Protein AF-A0A3C1ZUR8-F1 (afdb_monomer_lite)

pLDDT: mean 80.72, std 15.45, range [34.72, 97.38]

Radius of gyration: 24.04 Å; chains: 1; bounding box: 76×66×60 Å

Sequence (270 aa):
MLLIPSLAPGLSCFPFLAEFLGEDALALGALADVGNKFFVLIFCYLLALHWYQKSQANAVKESGKVKSLLLSMLREPINGVMIVALVLVFSGLNLASLPGFLQQSATRASAMMTPLVLLFIGLSVRLKWQELKQVFTFLVWRSGVAFLLSGILLLALPGMSTTLQLLIIVFPQSAVSFWPFAHMTALDKDEKVFNTQLALSVLACSLPYSTLTILGVFSAKSVVLAYPWIPLVLGFGLIATVVLPRLLKQWARKPAEKVALPTEVVQYAE

Structure (mmCIF, N/CA/C/O backbone):
data_AF-A0A3C1ZUR8-F1
#
_entry.id   AF-A0A3C1ZUR8-F1
#
loop_
_atom_site.group_PDB
_atom_site.id
_atom_site.type_symbol
_atom_site.label_atom_id
_atom_site.label_alt_id
_atom_site.label_comp_id
_atom_site.label_asym_id
_atom_site.label_entity_id
_atom_site.label_seq_id
_atom_site.pdbx_PDB_ins_code
_atom_site.Cartn_x
_atom_site.Cartn_y
_atom_site.Cartn_z
_atom_site.occupancy
_atom_site.B_iso_or_equiv
_atom_site.auth_seq_id
_atom_site.auth_comp_id
_atom_site.auth_asym_id
_atom_site.auth_atom_id
_atom_site.pdbx_PDB_model_num
ATOM 1 N N . MET A 1 1 ? -14.450 -4.582 5.301 1.00 52.66 1 MET A N 1
ATOM 2 C CA . MET A 1 1 ? -14.643 -4.421 3.840 1.00 52.66 1 MET A CA 1
ATOM 3 C C . MET A 1 1 ? -13.922 -3.195 3.286 1.00 52.66 1 MET A C 1
ATOM 5 O O . MET A 1 1 ? -13.179 -3.362 2.333 1.00 52.66 1 MET A O 1
ATOM 9 N N . LEU A 1 2 ? -14.017 -2.020 3.925 1.00 61.62 2 LEU A N 1
ATOM 10 C CA . LEU A 1 2 ? -13.285 -0.798 3.526 1.00 61.62 2 LEU A CA 1
ATOM 11 C C . LEU A 1 2 ? -11.749 -0.931 3.456 1.00 61.62 2 LEU A C 1
ATOM 13 O O . LEU A 1 2 ? -11.100 -0.192 2.730 1.00 61.62 2 LEU A O 1
ATOM 17 N N . LEU A 1 3 ? -11.164 -1.878 4.192 1.00 65.44 3 LEU A N 1
ATOM 18 C CA . LEU A 1 3 ? -9.711 -2.070 4.292 1.00 65.44 3 LEU A CA 1
ATOM 19 C C . LEU A 1 3 ? -9.088 -2.859 3.142 1.00 65.44 3 LEU A C 1
ATOM 21 O O . LEU A 1 3 ? -7.871 -2.909 3.030 1.00 65.44 3 LEU A O 1
ATOM 25 N N . ILE A 1 4 ? -9.909 -3.506 2.315 1.00 68.19 4 ILE A N 1
ATOM 26 C CA . ILE A 1 4 ? -9.422 -4.319 1.197 1.00 68.19 4 ILE A CA 1
ATOM 27 C C . ILE A 1 4 ? -8.869 -3.420 0.083 1.00 68.19 4 ILE A C 1
ATOM 29 O O . ILE A 1 4 ? -7.717 -3.624 -0.295 1.00 68.19 4 ILE A O 1
ATOM 33 N N . PRO A 1 5 ? -9.620 -2.410 -0.404 1.00 74.75 5 PRO A N 1
ATOM 34 C CA . PRO A 1 5 ? -9.113 -1.497 -1.420 1.00 74.75 5 PRO A CA 1
ATOM 35 C C . PRO A 1 5 ? -8.323 -0.326 -0.833 1.00 74.75 5 PRO A C 1
ATOM 37 O O . PRO A 1 5 ? -7.827 0.484 -1.593 1.00 74.75 5 PRO A O 1
ATOM 40 N N . SER A 1 6 ? -8.223 -0.173 0.492 1.00 83.81 6 SER A N 1
ATOM 41 C CA . SER A 1 6 ? -7.594 1.012 1.074 1.00 83.81 6 SER A CA 1
ATOM 42 C C . SER A 1 6 ? -6.077 0.898 1.144 1.00 83.81 6 SER A C 1
ATOM 44 O O . SER A 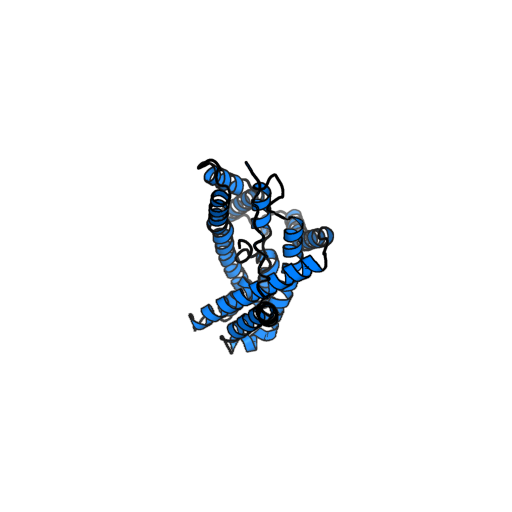1 6 ? -5.523 0.390 2.120 1.00 83.81 6 SER A O 1
ATOM 46 N N . LEU A 1 7 ? -5.410 1.412 0.115 1.00 89.19 7 LEU A N 1
ATOM 47 C CA . LEU A 1 7 ? -3.955 1.371 -0.006 1.00 89.19 7 LEU A CA 1
ATOM 48 C C . LEU A 1 7 ? -3.303 2.688 0.447 1.00 89.19 7 LEU A C 1
ATOM 50 O O . LEU A 1 7 ? -3.848 3.778 0.237 1.00 89.19 7 LEU A O 1
ATOM 54 N N . ALA A 1 8 ? -2.118 2.590 1.048 1.00 88.44 8 ALA A N 1
ATOM 55 C CA . ALA A 1 8 ? -1.215 3.693 1.386 1.00 88.44 8 ALA A CA 1
ATOM 56 C C . ALA A 1 8 ? 0.128 3.553 0.643 1.00 88.44 8 ALA A C 1
ATOM 58 O O . ALA A 1 8 ? 1.167 3.319 1.272 1.00 88.44 8 ALA A O 1
ATOM 59 N N . PRO A 1 9 ? 0.129 3.677 -0.696 1.00 89.12 9 PRO A N 1
ATOM 60 C CA . PRO A 1 9 ? 1.324 3.461 -1.506 1.00 89.12 9 PRO A CA 1
ATOM 61 C C . PRO A 1 9 ? 2.410 4.510 -1.236 1.00 89.12 9 PRO A C 1
ATOM 63 O O . PRO A 1 9 ? 3.581 4.150 -1.229 1.00 89.12 9 PRO A O 1
ATOM 66 N N . GLY A 1 10 ? 2.048 5.752 -0.890 1.00 85.25 10 GLY A N 1
ATOM 67 C CA . GLY A 1 10 ? 3.013 6.812 -0.563 1.00 85.25 10 GLY A CA 1
ATOM 68 C C . GLY A 1 10 ? 3.983 6.481 0.576 1.00 85.25 10 GLY A C 1
ATOM 69 O O . GLY A 1 10 ? 5.140 6.876 0.528 1.00 85.25 10 GLY A O 1
ATOM 70 N N . LEU A 1 11 ? 3.537 5.712 1.575 1.00 81.81 11 LEU A N 1
ATOM 71 C CA . LEU A 1 11 ? 4.379 5.281 2.700 1.00 81.81 11 LEU A CA 1
ATOM 72 C C . LEU A 1 11 ? 5.060 3.927 2.463 1.00 81.81 11 LEU A C 1
ATOM 74 O O . LEU A 1 11 ? 5.937 3.556 3.235 1.00 81.81 11 LEU A O 1
ATOM 78 N N . SER A 1 12 ? 4.621 3.164 1.459 1.00 88.94 12 SER A N 1
ATOM 79 C CA . SER A 1 12 ? 5.021 1.766 1.272 1.00 88.94 12 SER A CA 1
ATOM 80 C C . SER A 1 12 ? 5.604 1.518 -0.110 1.00 88.94 12 SER A C 1
ATOM 82 O O . SER A 1 12 ? 6.806 1.359 -0.231 1.00 88.94 12 SER A O 1
ATOM 84 N N . CYS A 1 13 ? 4.780 1.510 -1.153 1.00 92.12 13 CYS A N 1
ATOM 85 C CA . CYS A 1 13 ? 5.185 1.188 -2.517 1.00 92.12 13 CYS A CA 1
ATOM 86 C C . CYS A 1 13 ? 6.081 2.255 -3.174 1.00 92.12 13 CYS A C 1
ATOM 88 O O . CYS A 1 13 ? 7.045 1.901 -3.845 1.00 92.12 13 CYS A O 1
ATOM 90 N N . PHE A 1 14 ? 5.810 3.549 -2.969 1.00 92.38 14 PHE A N 1
ATOM 91 C CA . PHE A 1 14 ? 6.489 4.642 -3.684 1.00 92.38 14 PHE A CA 1
ATOM 92 C C . PHE A 1 14 ? 8.012 4.671 -3.509 1.00 92.38 14 PHE A C 1
ATOM 94 O O . PHE A 1 14 ? 8.690 4.789 -4.528 1.00 92.38 14 PHE A O 1
ATOM 101 N N . PRO A 1 15 ? 8.571 4.494 -2.293 1.00 89.44 15 PRO A N 1
ATOM 102 C CA . PRO A 1 15 ? 10.017 4.366 -2.124 1.00 89.44 15 PRO A CA 1
ATOM 103 C C . PRO A 1 15 ? 10.634 3.276 -3.010 1.00 89.44 15 PRO A C 1
ATOM 105 O O . PRO A 1 15 ? 11.688 3.484 -3.597 1.00 89.44 15 PRO A O 1
ATOM 108 N N . PHE A 1 16 ? 9.955 2.135 -3.167 1.00 91.69 16 PHE A N 1
ATOM 109 C CA . PHE A 1 16 ? 10.442 1.045 -4.014 1.00 91.69 16 PHE A CA 1
ATOM 110 C C . PHE A 1 16 ? 10.241 1.325 -5.505 1.00 91.69 16 PHE A C 1
ATOM 112 O O . PHE A 1 16 ? 11.065 0.905 -6.307 1.00 91.69 16 PHE A O 1
ATOM 119 N N . LEU A 1 17 ? 9.179 2.035 -5.897 1.00 93.31 17 LEU A N 1
ATOM 120 C CA . LEU A 1 17 ? 9.011 2.459 -7.291 1.00 93.31 17 LEU A CA 1
ATOM 121 C C . LEU A 1 17 ? 10.131 3.412 -7.707 1.00 93.31 17 LEU A C 1
ATOM 123 O O . LEU A 1 17 ? 10.762 3.171 -8.730 1.00 93.31 17 LEU A O 1
ATOM 127 N N . ALA A 1 18 ? 10.407 4.430 -6.891 1.00 89.44 18 ALA A N 1
ATOM 128 C CA . ALA A 1 18 ? 11.475 5.389 -7.151 1.00 89.44 18 ALA A CA 1
ATOM 129 C C . ALA A 1 18 ? 12.841 4.690 -7.248 1.00 89.44 18 ALA A C 1
ATOM 131 O O . ALA A 1 18 ? 13.564 4.888 -8.219 1.00 89.44 18 ALA A O 1
ATOM 132 N N . GLU A 1 19 ? 13.147 3.805 -6.294 1.00 89.69 19 GLU A N 1
ATOM 133 C CA . GLU A 1 19 ? 14.434 3.106 -6.233 1.00 89.69 19 GLU A CA 1
ATOM 134 C C . GLU A 1 19 ? 14.616 2.064 -7.351 1.00 89.69 19 GLU A C 1
ATOM 136 O O . GLU A 1 19 ? 15.659 2.011 -7.997 1.00 89.69 19 GLU A O 1
ATOM 141 N N . PHE A 1 20 ? 13.617 1.208 -7.595 1.00 90.62 20 PHE A N 1
ATOM 142 C CA . PHE A 1 20 ? 13.773 0.053 -8.490 1.00 90.62 20 PHE A CA 1
ATOM 143 C C . PHE A 1 20 ? 13.301 0.295 -9.926 1.00 90.62 20 PHE A C 1
ATOM 145 O O . PHE A 1 20 ? 13.699 -0.462 -10.816 1.00 90.62 20 PHE A O 1
ATOM 152 N N . LEU A 1 21 ? 12.431 1.284 -10.155 1.00 93.00 21 LEU A N 1
ATOM 153 C CA . LEU A 1 21 ? 11.802 1.553 -11.455 1.00 93.00 21 LEU A CA 1
ATOM 154 C C . LEU A 1 21 ? 11.949 3.009 -11.930 1.00 93.00 21 LEU A C 1
ATOM 156 O O . LEU A 1 21 ? 11.653 3.280 -13.094 1.00 93.00 21 LEU A O 1
ATOM 160 N N . GLY A 1 22 ? 12.423 3.917 -11.074 1.00 92.12 22 GLY A N 1
ATOM 161 C CA . GLY A 1 22 ? 12.653 5.323 -11.395 1.00 92.12 22 GLY A CA 1
ATOM 162 C C . GLY A 1 22 ? 11.415 6.221 -11.280 1.00 92.12 22 GLY A C 1
ATOM 163 O O . GLY A 1 22 ? 10.309 5.793 -10.942 1.00 92.12 22 GLY A O 1
ATOM 164 N N . GLU A 1 23 ? 11.620 7.502 -11.587 1.00 89.00 23 GLU A N 1
ATOM 165 C CA . GLU A 1 23 ? 10.634 8.579 -11.404 1.00 89.00 23 GLU A CA 1
ATOM 166 C C . GLU A 1 23 ? 9.374 8.416 -12.272 1.00 89.00 23 GLU A C 1
ATOM 168 O O . GLU A 1 23 ? 8.266 8.699 -11.819 1.00 89.00 23 GLU A O 1
ATOM 173 N N . ASP A 1 24 ? 9.499 7.880 -13.489 1.00 89.38 24 ASP A N 1
ATOM 174 C CA . ASP A 1 24 ? 8.342 7.648 -14.366 1.00 89.38 24 ASP A CA 1
ATOM 175 C C . ASP A 1 24 ? 7.364 6.632 -13.755 1.00 89.38 24 ASP A C 1
ATOM 177 O O . ASP A 1 24 ? 6.141 6.789 -13.809 1.00 89.38 24 ASP A O 1
ATOM 181 N N . ALA A 1 25 ? 7.900 5.588 -13.118 1.00 92.62 25 ALA A N 1
ATOM 182 C CA . ALA A 1 25 ? 7.099 4.596 -12.414 1.00 92.62 25 ALA A CA 1
ATOM 183 C C . ALA A 1 25 ? 6.444 5.187 -11.162 1.00 92.62 25 ALA A C 1
ATOM 185 O O . ALA A 1 25 ? 5.292 4.862 -10.859 1.00 92.62 25 ALA A O 1
ATOM 186 N N . LEU A 1 26 ? 7.157 6.069 -10.455 1.00 91.00 26 LEU A N 1
ATOM 187 C CA . LEU A 1 26 ? 6.614 6.812 -9.322 1.00 91.00 26 LEU A CA 1
ATOM 188 C C . LEU A 1 26 ? 5.445 7.704 -9.757 1.00 91.00 26 LEU A C 1
ATOM 190 O O . LEU A 1 26 ? 4.414 7.706 -9.087 1.00 91.00 26 LEU A O 1
ATOM 194 N N . ALA A 1 27 ? 5.553 8.393 -10.895 1.00 91.19 27 ALA A N 1
ATOM 195 C CA . ALA A 1 27 ? 4.480 9.225 -11.438 1.00 91.19 27 ALA A CA 1
ATOM 196 C C . ALA A 1 27 ? 3.227 8.401 -11.787 1.00 91.19 27 ALA A C 1
ATOM 198 O O . ALA A 1 27 ? 2.109 8.776 -11.422 1.00 91.19 27 ALA A O 1
ATOM 199 N N . LEU A 1 28 ? 3.401 7.235 -12.419 1.00 93.38 28 LEU A N 1
ATOM 200 C CA . LEU A 1 28 ? 2.298 6.301 -12.678 1.00 93.38 28 LEU A CA 1
ATOM 201 C C . LEU A 1 28 ? 1.689 5.756 -11.376 1.00 93.38 28 LEU A C 1
ATOM 203 O O . LEU A 1 28 ? 0.468 5.645 -11.260 1.00 93.38 28 LEU A O 1
ATOM 207 N N . GLY A 1 29 ? 2.522 5.456 -10.378 1.00 93.00 29 GLY A N 1
ATOM 208 C CA . GLY A 1 29 ? 2.079 5.065 -9.041 1.00 93.00 29 GLY A CA 1
ATOM 209 C C . GLY A 1 29 ? 1.289 6.168 -8.333 1.00 93.00 29 GLY A C 1
ATOM 210 O O . GLY A 1 29 ? 0.265 5.882 -7.712 1.00 93.00 29 GLY A O 1
ATOM 211 N N . ALA A 1 30 ? 1.708 7.426 -8.465 1.00 90.19 30 ALA A N 1
ATOM 212 C CA . ALA A 1 30 ? 0.991 8.587 -7.945 1.00 90.19 30 ALA A CA 1
ATOM 213 C C . ALA A 1 30 ? -0.385 8.735 -8.604 1.00 90.19 30 ALA A C 1
ATOM 215 O O . ALA A 1 30 ? -1.385 8.897 -7.902 1.00 90.19 30 ALA A O 1
ATOM 216 N N . LEU A 1 31 ? -0.464 8.582 -9.929 1.00 91.06 31 LEU A N 1
ATOM 217 C CA . LEU A 1 31 ? -1.734 8.589 -10.657 1.00 91.06 31 LEU A CA 1
ATOM 218 C C . LEU A 1 31 ? -2.663 7.448 -10.205 1.00 91.06 31 LEU A C 1
ATOM 220 O O . LEU A 1 31 ? -3.857 7.664 -9.982 1.00 91.06 31 LEU A O 1
ATOM 224 N N . ALA A 1 32 ? -2.118 6.245 -10.014 1.00 92.31 32 ALA A N 1
ATOM 225 C CA . ALA A 1 32 ? -2.872 5.114 -9.484 1.00 92.31 32 ALA A CA 1
ATOM 226 C C . ALA A 1 32 ? -3.369 5.368 -8.046 1.00 92.31 32 ALA A C 1
ATOM 228 O O . ALA A 1 32 ? -4.492 4.979 -7.709 1.00 92.31 32 ALA A O 1
ATOM 229 N N . ASP A 1 33 ? -2.591 6.061 -7.202 1.00 90.56 33 ASP A N 1
ATOM 230 C CA . ASP A 1 33 ? -3.034 6.423 -5.850 1.00 90.56 33 ASP A CA 1
ATOM 231 C C . ASP A 1 33 ? -4.178 7.437 -5.861 1.00 90.56 33 ASP A C 1
ATOM 233 O O . ASP A 1 33 ? -5.106 7.294 -5.069 1.00 90.56 33 ASP A O 1
ATOM 237 N N . VAL A 1 34 ? -4.197 8.391 -6.799 1.00 86.06 34 VAL A N 1
ATOM 238 C CA . VAL A 1 34 ? -5.350 9.296 -6.973 1.00 86.06 34 VAL A CA 1
ATOM 239 C C . VAL A 1 34 ? -6.633 8.493 -7.217 1.00 86.06 34 VAL A C 1
ATOM 241 O O . VAL A 1 34 ? -7.641 8.714 -6.538 1.00 86.06 34 VAL A O 1
ATOM 244 N N . GLY A 1 35 ? -6.587 7.505 -8.119 1.00 86.25 35 GLY A N 1
ATOM 245 C CA . GLY A 1 35 ? -7.716 6.604 -8.375 1.00 86.25 35 GLY A CA 1
ATOM 246 C C . GLY A 1 35 ? -8.118 5.786 -7.141 1.00 86.25 35 GLY A C 1
ATOM 247 O O . GLY A 1 35 ? -9.302 5.700 -6.802 1.00 86.25 35 GLY A O 1
ATOM 248 N N . ASN A 1 36 ? -7.136 5.246 -6.416 1.00 88.38 36 ASN A N 1
ATOM 249 C CA . ASN A 1 36 ? -7.339 4.539 -5.150 1.00 88.38 36 ASN A CA 1
ATOM 250 C C . ASN A 1 36 ? -8.026 5.427 -4.094 1.00 88.38 36 ASN A C 1
ATOM 252 O O . ASN A 1 36 ? -9.009 5.002 -3.484 1.00 88.38 36 ASN A O 1
ATOM 256 N N . LYS A 1 37 ? -7.578 6.675 -3.898 1.00 84.25 37 LYS A N 1
ATOM 257 C CA . LYS A 1 37 ? -8.204 7.608 -2.945 1.00 84.25 37 LYS A CA 1
ATOM 258 C C . LYS A 1 37 ? -9.623 7.962 -3.350 1.00 84.25 37 LYS A C 1
ATOM 260 O O . LYS A 1 37 ? -10.503 7.940 -2.492 1.00 84.25 37 LYS A O 1
ATOM 265 N N . PHE A 1 38 ? -9.867 8.212 -4.634 1.00 80.81 38 PHE A N 1
ATOM 266 C CA . PHE A 1 38 ? -11.214 8.465 -5.139 1.00 80.81 38 PHE A CA 1
ATOM 267 C C . PHE A 1 38 ? -12.151 7.283 -4.844 1.00 80.81 38 PHE A C 1
ATOM 269 O O . PHE A 1 38 ? -13.223 7.460 -4.262 1.00 80.81 38 PHE A O 1
ATOM 276 N N . PHE A 1 39 ? -11.728 6.056 -5.163 1.00 83.50 39 PHE A N 1
ATOM 277 C CA . PHE A 1 39 ? -12.526 4.855 -4.912 1.00 83.50 39 PHE A CA 1
ATOM 278 C C . PHE A 1 39 ? -12.789 4.622 -3.415 1.00 83.50 39 PHE A C 1
ATOM 280 O O . PHE A 1 39 ? -13.909 4.305 -3.009 1.00 83.50 39 PHE A O 1
ATOM 287 N N . VAL A 1 40 ? -11.773 4.801 -2.572 1.00 79.50 40 VAL A N 1
ATOM 288 C CA . VAL A 1 40 ? -11.876 4.557 -1.128 1.00 79.50 40 VAL A CA 1
ATOM 289 C C . VAL A 1 40 ? -12.725 5.626 -0.429 1.00 79.50 40 VAL A C 1
ATOM 291 O O . VAL A 1 40 ? -13.629 5.288 0.337 1.00 79.50 40 VAL A O 1
ATOM 294 N N . LEU A 1 41 ? -12.444 6.906 -0.678 1.00 75.00 41 LEU A N 1
ATOM 295 C CA . LEU A 1 41 ? -13.063 8.017 0.050 1.00 75.00 41 LEU A CA 1
ATOM 296 C C . LEU A 1 41 ? -14.471 8.342 -0.442 1.00 75.00 41 LEU A C 1
ATOM 298 O O . LEU A 1 41 ? -15.277 8.836 0.337 1.00 75.00 41 LEU A O 1
ATOM 302 N N . ILE A 1 42 ? -14.787 8.051 -1.705 1.00 73.88 42 ILE A N 1
ATOM 303 C CA . ILE A 1 42 ? -16.118 8.311 -2.257 1.00 73.88 42 ILE A CA 1
ATOM 304 C C . ILE A 1 42 ? -16.925 7.019 -2.273 1.00 73.88 42 ILE A C 1
ATOM 306 O O . ILE A 1 42 ? -17.871 6.873 -1.505 1.00 73.88 42 ILE A O 1
ATOM 310 N N . PHE A 1 43 ? -16.554 6.050 -3.114 1.00 77.81 43 PHE A N 1
ATOM 311 C CA . PHE A 1 43 ? -17.398 4.877 -3.360 1.00 77.81 43 PHE A CA 1
ATOM 312 C C . PHE A 1 43 ? -17.535 3.984 -2.123 1.00 77.81 43 PHE A C 1
ATOM 314 O O . PHE A 1 43 ? -18.636 3.705 -1.646 1.00 77.81 43 PHE A O 1
ATOM 321 N N . CYS A 1 44 ? -16.400 3.562 -1.577 1.00 76.50 44 CYS A N 1
ATOM 322 C CA . CYS A 1 44 ? -16.340 2.697 -0.408 1.00 76.50 44 CYS A CA 1
ATOM 323 C C . CYS A 1 44 ? -16.992 3.355 0.816 1.00 76.50 44 CYS A C 1
ATOM 325 O O . C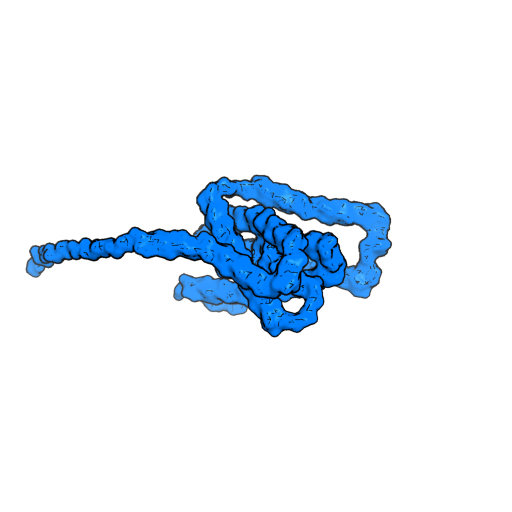YS A 1 44 ? -17.781 2.714 1.513 1.00 76.50 44 CYS A O 1
ATOM 327 N N . TYR A 1 45 ? -16.724 4.640 1.045 1.00 73.69 45 TYR A N 1
ATOM 328 C CA . TYR A 1 45 ? -17.352 5.394 2.124 1.00 73.69 45 TYR A CA 1
ATOM 329 C C . TYR A 1 45 ? -18.880 5.485 1.976 1.00 73.69 45 TYR A C 1
ATOM 331 O O . TYR A 1 45 ? -19.601 5.193 2.930 1.00 73.69 45 TYR A O 1
ATOM 339 N N . LEU A 1 46 ? -19.396 5.829 0.788 1.00 74.50 46 LEU A N 1
ATOM 340 C CA . LEU A 1 46 ? -20.842 5.878 0.532 1.00 74.50 46 LEU A CA 1
ATOM 341 C C . LEU A 1 46 ? -21.501 4.512 0.753 1.00 74.50 46 LEU A C 1
ATOM 343 O O . LEU A 1 46 ? -22.573 4.436 1.356 1.00 74.50 46 LEU A O 1
ATOM 347 N N . LEU A 1 47 ? -20.842 3.431 0.326 1.00 76.00 47 LEU A N 1
ATOM 348 C CA . LEU A 1 47 ? -21.302 2.065 0.569 1.00 76.00 47 LEU A CA 1
ATOM 349 C C . LEU A 1 47 ? -21.354 1.744 2.069 1.00 76.00 47 LEU A C 1
ATOM 351 O O . LEU A 1 47 ? -22.335 1.176 2.550 1.00 76.00 47 LEU A O 1
ATOM 355 N N . ALA A 1 48 ? -20.327 2.142 2.822 1.00 72.50 48 ALA A N 1
ATOM 356 C CA . ALA A 1 48 ? -20.291 1.957 4.267 1.00 72.50 48 ALA A CA 1
ATOM 357 C C . ALA A 1 48 ? -21.393 2.751 4.977 1.00 72.50 48 ALA A C 1
ATOM 359 O O . ALA A 1 48 ? -22.060 2.206 5.855 1.00 72.50 48 ALA A O 1
ATOM 360 N N . LEU A 1 49 ? -21.641 3.998 4.564 1.00 70.50 49 LEU A N 1
ATOM 361 C CA . LEU A 1 49 ? -22.724 4.817 5.103 1.00 70.50 49 LEU A CA 1
ATOM 362 C C . LEU A 1 49 ? -24.096 4.200 4.800 1.00 70.50 49 LEU A C 1
ATOM 364 O O . LEU A 1 49 ? -24.947 4.136 5.685 1.00 70.50 49 LEU A O 1
ATOM 368 N N . HIS A 1 50 ? -24.294 3.698 3.579 1.00 75.38 50 HIS A N 1
ATOM 369 C CA . HIS A 1 50 ? -25.520 3.008 3.186 1.00 75.38 50 HIS A CA 1
ATOM 370 C C . HIS A 1 50 ? -25.781 1.766 4.054 1.00 75.38 50 HIS A C 1
ATOM 372 O O . HIS A 1 50 ? -26.886 1.581 4.566 1.00 75.38 50 HIS A O 1
ATOM 378 N N . TRP A 1 51 ? -24.764 0.928 4.272 1.00 72.88 51 TRP A N 1
ATOM 379 C CA . TRP A 1 51 ? -24.892 -0.249 5.136 1.00 72.88 51 TRP A CA 1
ATOM 380 C C . TRP A 1 51 ? -25.081 0.107 6.609 1.00 72.88 51 TRP A C 1
ATOM 382 O O . TRP A 1 51 ? -25.881 -0.538 7.283 1.00 72.88 51 TRP A O 1
ATOM 392 N N . TYR A 1 52 ? -24.407 1.147 7.099 1.00 72.19 52 TYR A N 1
ATOM 393 C CA . TYR A 1 52 ? -24.584 1.643 8.462 1.00 72.19 52 TYR A CA 1
ATOM 394 C C . TYR A 1 52 ? -26.020 2.128 8.706 1.00 72.19 52 TYR A C 1
ATOM 396 O O . TYR A 1 52 ? -26.647 1.735 9.687 1.00 72.19 52 TYR A O 1
ATOM 404 N N . GLN A 1 53 ? -26.579 2.912 7.779 1.00 69.06 53 GLN A N 1
ATOM 405 C CA . GLN A 1 53 ? -27.971 3.365 7.851 1.00 69.06 53 GLN A CA 1
ATOM 406 C C . GLN A 1 53 ? -28.956 2.195 7.782 1.00 69.06 53 GLN A C 1
ATOM 408 O O . GLN A 1 53 ? -29.920 2.165 8.535 1.00 69.06 53 GLN A O 1
ATOM 413 N N . LYS A 1 54 ? -28.694 1.193 6.933 1.00 70.62 54 LYS A N 1
ATOM 414 C CA . LYS A 1 54 ? -29.523 -0.020 6.844 1.00 70.62 54 LYS A CA 1
ATOM 415 C C . LYS A 1 54 ? -29.480 -0.863 8.125 1.00 70.62 54 LYS A C 1
ATOM 417 O O . LYS A 1 54 ? -30.475 -1.485 8.479 1.00 70.62 54 LYS A O 1
ATOM 422 N N . SER A 1 55 ? -28.335 -0.893 8.806 1.00 68.56 55 SER A N 1
ATOM 423 C CA . SER A 1 55 ? -28.149 -1.590 10.085 1.00 68.56 55 SER A CA 1
ATOM 424 C C . SER A 1 55 ? -28.861 -0.895 11.249 1.00 68.56 55 SER A C 1
ATOM 426 O O . SER A 1 55 ? -29.159 -1.541 12.251 1.00 68.56 55 SER A O 1
ATOM 428 N N . GLN A 1 56 ? -29.114 0.410 11.144 1.00 67.69 56 GLN A N 1
ATOM 429 C CA . GLN A 1 56 ? -29.830 1.188 12.148 1.00 67.69 56 GLN A CA 1
ATOM 430 C C . GLN A 1 56 ? -31.279 1.404 11.700 1.00 67.69 56 GLN A C 1
ATOM 432 O O . GLN A 1 56 ? -31.595 2.390 11.041 1.00 67.69 56 GLN A O 1
ATOM 437 N N . ALA A 1 57 ? -32.173 0.492 12.088 1.00 52.34 57 ALA A N 1
ATOM 438 C CA . ALA A 1 57 ? -33.578 0.452 11.663 1.00 52.34 57 ALA A CA 1
ATOM 439 C C . ALA A 1 57 ? -34.434 1.713 11.966 1.00 52.34 57 ALA A C 1
ATOM 441 O O . ALA A 1 57 ? -35.602 1.729 11.602 1.00 52.34 57 ALA A O 1
ATOM 442 N N . ASN A 1 58 ? -33.884 2.770 12.581 1.00 48.25 58 ASN A N 1
ATOM 443 C CA . ASN A 1 58 ? -34.576 4.034 12.887 1.00 48.25 58 ASN A CA 1
ATOM 444 C C . ASN A 1 58 ? -33.725 5.307 12.660 1.00 48.25 58 ASN A C 1
ATOM 446 O O . ASN A 1 58 ? -34.054 6.374 13.180 1.00 48.25 58 ASN A O 1
ATOM 450 N N . ALA A 1 59 ? -32.626 5.251 11.901 1.00 47.44 59 ALA A N 1
ATOM 451 C CA . ALA A 1 59 ? -31.798 6.441 11.691 1.00 47.44 59 ALA A CA 1
ATOM 452 C C . ALA A 1 59 ? -32.401 7.374 10.620 1.00 47.44 59 ALA A C 1
ATOM 454 O O . ALA A 1 59 ? -32.499 7.026 9.444 1.00 47.44 59 ALA A O 1
ATOM 455 N N . VAL A 1 60 ? -32.790 8.577 11.054 1.00 49.09 60 VAL A N 1
ATOM 456 C CA . VAL A 1 60 ? -33.278 9.713 10.254 1.00 49.09 60 VAL A CA 1
ATOM 457 C C . VAL A 1 60 ? -32.531 9.846 8.916 1.00 49.09 60 VAL A C 1
ATOM 459 O O . VAL A 1 60 ? -31.299 9.873 8.877 1.00 49.09 60 VAL A O 1
ATOM 462 N N . LYS A 1 61 ? -33.287 9.973 7.812 1.00 47.03 61 LYS A N 1
ATOM 463 C CA . LYS A 1 61 ? -32.781 10.333 6.474 1.00 47.03 61 LYS A CA 1
ATOM 464 C C . LYS A 1 61 ? -32.127 11.722 6.521 1.00 47.03 61 LYS A C 1
ATOM 466 O O . LYS A 1 61 ? -32.769 12.727 6.238 1.00 47.03 61 LYS A O 1
ATOM 471 N N . GLU A 1 62 ? -30.842 11.794 6.844 1.00 50.72 62 GLU A N 1
ATOM 472 C CA . GLU A 1 62 ? -30.067 13.033 6.726 1.00 50.72 62 GLU A CA 1
ATOM 473 C C . GLU A 1 62 ? -29.375 13.115 5.361 1.00 50.72 62 GLU A C 1
ATOM 475 O O . GLU A 1 62 ? -28.233 12.691 5.180 1.00 50.72 62 GLU A O 1
ATOM 480 N N . SER A 1 63 ? -30.063 13.719 4.391 1.00 49.78 63 SER A N 1
ATOM 481 C CA . SER A 1 63 ? -29.516 14.070 3.070 1.00 49.78 63 SER A CA 1
ATOM 482 C C . SER A 1 63 ? -28.395 15.124 3.129 1.00 49.78 63 SER A C 1
ATOM 484 O O . SER A 1 63 ? -27.629 15.265 2.178 1.00 49.78 63 SER A O 1
ATOM 486 N N . GLY A 1 64 ? -28.249 15.836 4.255 1.00 53.53 64 GLY A N 1
ATOM 487 C CA . GLY A 1 64 ? -27.216 16.855 4.467 1.00 53.53 64 GLY A CA 1
ATOM 488 C C . GLY A 1 64 ? -25.804 16.310 4.718 1.00 53.53 64 GLY A C 1
ATOM 489 O O . GLY A 1 64 ? -24.833 17.036 4.500 1.00 53.53 64 GLY A O 1
ATOM 490 N N . LYS A 1 65 ? -25.668 15.031 5.109 1.00 59.59 65 LYS A N 1
ATOM 491 C CA . LYS A 1 65 ? -24.376 14.436 5.492 1.00 59.59 65 LYS A CA 1
ATOM 492 C C . LYS A 1 65 ? -23.363 14.407 4.349 1.00 59.59 65 LYS A C 1
ATOM 494 O O . LYS A 1 65 ? -22.200 14.705 4.576 1.00 59.59 65 LYS A O 1
ATOM 499 N N . VAL A 1 66 ? -23.779 14.127 3.112 1.00 58.88 66 VAL A N 1
ATOM 500 C CA . VAL A 1 66 ? -22.854 14.070 1.958 1.00 58.88 66 VAL A CA 1
ATOM 501 C C . VAL A 1 66 ? -22.260 15.449 1.644 1.00 58.88 66 VAL A C 1
ATOM 503 O O . VAL A 1 66 ? -21.065 15.561 1.380 1.00 58.88 66 VAL A O 1
ATOM 506 N N . LYS A 1 67 ? -23.064 16.518 1.740 1.00 60.56 67 LYS A N 1
ATOM 507 C CA . LYS A 1 67 ? -22.593 17.894 1.519 1.00 60.56 67 LYS A CA 1
ATOM 508 C C . LYS A 1 67 ? -21.679 18.363 2.651 1.00 60.56 67 LYS A C 1
ATOM 510 O O . LYS A 1 67 ? -20.639 18.956 2.373 1.00 60.56 67 LYS A O 1
ATOM 515 N N . SER A 1 68 ? -22.027 18.075 3.909 1.00 61.69 68 SER A N 1
ATOM 516 C CA . SER A 1 68 ? -21.137 18.372 5.037 1.00 61.69 68 SER A CA 1
ATOM 517 C C . SER A 1 68 ? -19.840 17.573 4.957 1.00 61.69 68 SER A C 1
ATOM 519 O O . SER A 1 68 ? -18.802 18.105 5.312 1.00 61.69 68 SER A O 1
ATOM 521 N N . LEU A 1 69 ? -19.872 16.345 4.435 1.00 59.03 69 LEU A N 1
ATOM 522 C CA . LEU A 1 69 ? -18.690 15.501 4.259 1.00 59.03 69 LEU A CA 1
ATOM 523 C C . LEU A 1 69 ? -17.756 16.003 3.162 1.00 59.03 69 LEU A C 1
ATOM 525 O O . LEU A 1 69 ? -16.565 16.116 3.418 1.00 59.03 69 LEU A O 1
ATOM 529 N N . LEU A 1 70 ? -18.272 16.366 1.983 1.00 61.56 70 LEU A N 1
ATOM 530 C CA . LEU A 1 70 ? -17.448 16.993 0.941 1.00 61.56 70 LEU A CA 1
ATOM 531 C C . LEU A 1 70 ? -16.786 18.275 1.463 1.00 61.56 70 LEU A C 1
ATOM 533 O O . LEU A 1 70 ? -15.610 18.523 1.201 1.00 61.56 70 LEU A O 1
ATOM 537 N N . LEU A 1 71 ? -17.522 19.057 2.260 1.00 66.56 71 LEU A N 1
ATOM 538 C CA . LEU A 1 71 ? -16.989 20.259 2.892 1.00 66.56 71 LEU A CA 1
ATOM 539 C C . LEU A 1 71 ? -15.965 19.940 3.996 1.00 66.56 71 LEU A C 1
ATOM 541 O O . LEU A 1 71 ? -14.978 20.657 4.128 1.00 66.56 71 LEU A O 1
ATOM 545 N N . SER A 1 72 ? -16.174 18.876 4.773 1.00 61.97 72 SER A N 1
ATOM 546 C CA . SER A 1 72 ? -15.231 18.398 5.790 1.00 61.97 72 SER A CA 1
ATOM 547 C C . SER A 1 72 ? -13.943 17.870 5.171 1.00 61.97 72 SER A C 1
ATOM 549 O O . SER A 1 72 ? -12.879 18.198 5.682 1.00 61.97 72 SER A O 1
ATOM 551 N N . MET A 1 73 ? -14.027 17.142 4.054 1.00 58.97 73 MET A N 1
ATOM 552 C CA . MET A 1 73 ? -12.857 16.693 3.302 1.00 58.97 73 MET A CA 1
ATOM 553 C C . MET A 1 73 ? -12.057 17.905 2.824 1.00 58.97 73 MET A C 1
ATOM 555 O O . MET A 1 73 ? -10.897 18.034 3.180 1.00 58.97 73 MET A O 1
ATOM 559 N N . LEU A 1 74 ? -12.672 18.876 2.138 1.00 65.31 74 LEU A N 1
ATOM 560 C CA . LEU A 1 74 ? -11.990 20.115 1.711 1.00 65.31 74 LEU A CA 1
ATOM 561 C C . LEU A 1 74 ? -11.319 20.894 2.858 1.00 65.31 74 LEU A C 1
ATOM 563 O O . LEU A 1 74 ? -10.328 21.582 2.629 1.00 65.31 74 LEU A O 1
ATOM 567 N N . ARG A 1 75 ? -11.849 20.790 4.081 1.00 70.62 75 ARG A N 1
ATOM 568 C CA . ARG A 1 75 ? -11.314 21.453 5.280 1.00 70.62 75 ARG A CA 1
ATOM 569 C C . ARG A 1 75 ? -10.187 20.686 5.967 1.00 70.62 75 ARG A C 1
ATOM 571 O O . ARG A 1 75 ? -9.642 21.186 6.950 1.00 70.62 75 ARG A O 1
ATOM 578 N N . GLU A 1 76 ? -9.828 19.501 5.489 1.00 70.25 76 GLU A N 1
ATOM 579 C CA . GLU A 1 76 ? -8.675 18.791 6.023 1.00 70.25 76 GLU A CA 1
ATOM 580 C C . GLU A 1 76 ? -7.392 19.588 5.766 1.00 70.25 76 GLU A C 1
ATOM 582 O O . GLU A 1 76 ? -7.174 20.059 4.644 1.00 70.25 76 GLU A O 1
ATOM 587 N N . PRO A 1 77 ? -6.495 19.694 6.764 1.00 73.00 77 PRO A N 1
ATOM 588 C CA . PRO A 1 77 ? -5.243 20.433 6.623 1.00 73.00 77 PRO A CA 1
ATOM 589 C C . PRO A 1 77 ? -4.429 20.019 5.391 1.00 73.00 77 PRO A C 1
ATOM 591 O O . PRO A 1 77 ? -3.831 20.866 4.733 1.00 73.00 77 PRO A O 1
ATOM 594 N N . ILE A 1 78 ? -4.455 18.730 5.032 1.00 73.56 78 ILE A N 1
ATOM 595 C CA . ILE A 1 78 ? -3.737 18.208 3.865 1.00 73.56 78 ILE A CA 1
ATOM 596 C C . ILE A 1 78 ? -4.263 18.776 2.540 1.00 73.56 78 ILE A C 1
ATOM 598 O O . ILE A 1 78 ? -3.470 19.104 1.661 1.00 73.56 78 ILE A O 1
ATOM 602 N N . ASN A 1 79 ? -5.579 18.962 2.412 1.00 78.12 79 ASN A N 1
ATOM 603 C CA . ASN A 1 79 ? -6.193 19.499 1.200 1.00 78.12 79 ASN A CA 1
ATOM 604 C C . ASN A 1 79 ? -5.877 20.989 1.047 1.00 78.12 79 ASN A C 1
ATOM 606 O O . ASN A 1 79 ? -5.569 21.435 -0.057 1.00 78.12 79 ASN A O 1
ATOM 610 N N . GLY A 1 80 ? -5.835 21.732 2.157 1.00 81.56 80 GLY A N 1
ATOM 611 C CA . GLY A 1 80 ? -5.331 23.107 2.167 1.00 81.56 80 GLY A CA 1
ATOM 612 C C . GLY A 1 80 ? -3.886 23.200 1.666 1.00 81.56 80 GLY A C 1
ATOM 613 O O . GLY A 1 80 ? -3.590 24.006 0.785 1.00 81.56 80 GLY A O 1
ATOM 614 N N . VAL A 1 81 ? -3.001 22.327 2.159 1.00 83.31 81 VAL A N 1
ATOM 615 C CA . VAL A 1 81 ? -1.598 22.273 1.710 1.00 83.31 81 VAL A CA 1
ATOM 616 C C . VAL A 1 81 ? -1.488 21.896 0.227 1.00 83.31 81 VAL A C 1
ATOM 618 O O . VAL A 1 81 ? -0.705 22.516 -0.488 1.00 83.31 81 VAL A O 1
ATOM 621 N N . MET A 1 82 ? -2.290 20.946 -0.271 1.00 80.88 82 MET A N 1
ATOM 622 C CA . MET A 1 82 ? -2.304 20.591 -1.699 1.00 80.88 82 MET A CA 1
ATOM 623 C C . MET A 1 82 ? -2.757 21.748 -2.593 1.00 80.88 82 MET A C 1
ATOM 625 O O . MET A 1 82 ? -2.160 21.969 -3.645 1.00 80.88 82 MET A O 1
ATOM 629 N N . ILE A 1 83 ? -3.778 22.506 -2.182 1.00 83.69 83 ILE A N 1
ATOM 630 C CA . ILE A 1 83 ? -4.235 23.689 -2.926 1.00 83.69 83 ILE A CA 1
ATOM 631 C C . ILE A 1 83 ? -3.118 24.733 -2.990 1.00 83.69 83 ILE A C 1
ATOM 633 O O . ILE A 1 83 ? -2.827 25.249 -4.068 1.00 83.69 83 ILE A O 1
ATOM 637 N N . VAL A 1 84 ? -2.451 25.007 -1.865 1.00 87.38 84 VAL A N 1
ATOM 638 C CA . VAL A 1 84 ? -1.301 25.924 -1.833 1.00 87.38 84 VAL A CA 1
ATOM 639 C C . VAL A 1 84 ? -0.185 25.427 -2.753 1.00 87.38 84 VAL A C 1
ATOM 641 O O . VAL A 1 84 ? 0.334 26.207 -3.547 1.00 87.38 84 VAL A O 1
ATOM 644 N N . ALA A 1 85 ? 0.147 24.134 -2.710 1.00 84.94 85 ALA A N 1
ATOM 645 C CA . ALA A 1 85 ? 1.157 23.544 -3.585 1.00 84.94 85 ALA A CA 1
ATOM 646 C C . ALA A 1 85 ? 0.797 23.701 -5.073 1.00 84.94 85 ALA A C 1
ATOM 648 O O . ALA A 1 85 ? 1.648 24.097 -5.864 1.00 84.94 85 ALA A O 1
ATOM 649 N N . LEU A 1 86 ? -0.464 23.468 -5.452 1.00 85.62 86 LEU A N 1
ATOM 650 C CA . LEU A 1 86 ? -0.942 23.672 -6.823 1.00 85.62 86 LEU A CA 1
ATOM 651 C C . LEU A 1 86 ? -0.831 25.134 -7.262 1.00 85.62 86 LEU A C 1
ATOM 653 O O . LEU A 1 86 ? -0.348 25.404 -8.358 1.00 85.62 86 LEU A O 1
ATOM 657 N N . VAL A 1 87 ? -1.230 26.082 -6.409 1.00 91.12 87 VAL A N 1
ATOM 658 C CA . VAL A 1 87 ? -1.098 27.521 -6.696 1.00 91.12 87 VAL A CA 1
ATOM 659 C C . VAL A 1 87 ? 0.368 27.907 -6.905 1.00 91.12 87 VAL A C 1
ATOM 661 O O . VAL A 1 87 ? 0.676 28.630 -7.854 1.00 91.12 87 VAL A O 1
ATOM 664 N N . LEU A 1 88 ? 1.277 27.402 -6.066 1.00 88.31 88 LEU A N 1
ATOM 665 C CA . LEU A 1 88 ? 2.717 27.632 -6.212 1.00 88.31 88 LEU A CA 1
ATOM 666 C C . LEU A 1 88 ? 3.244 27.073 -7.540 1.00 88.31 88 LEU A C 1
ATOM 668 O O . LEU A 1 88 ? 3.915 27.801 -8.271 1.00 88.31 88 LEU A O 1
ATOM 672 N N . VAL A 1 89 ? 2.863 25.841 -7.899 1.00 86.94 89 VAL A N 1
ATOM 673 C CA . VAL A 1 89 ? 3.240 25.207 -9.175 1.00 86.94 89 VAL A CA 1
ATOM 674 C C . VAL A 1 89 ? 2.729 26.012 -10.373 1.00 86.94 89 VAL A C 1
ATOM 676 O O . VAL A 1 89 ? 3.509 26.298 -11.279 1.00 86.94 89 VAL A O 1
ATOM 679 N N . PHE A 1 90 ? 1.463 26.446 -10.372 1.00 92.38 90 PHE A N 1
ATOM 680 C CA . PHE A 1 90 ? 0.918 27.300 -11.440 1.00 92.38 90 PHE A CA 1
ATOM 681 C C . PHE A 1 90 ? 1.596 28.671 -11.517 1.00 92.38 90 PHE A C 1
ATOM 683 O O . PHE A 1 90 ? 1.696 29.246 -12.597 1.00 92.38 90 PHE A O 1
ATOM 690 N N . SER A 1 91 ? 2.099 29.176 -10.391 1.00 92.25 91 SER A N 1
ATOM 691 C CA . SER A 1 91 ? 2.872 30.421 -10.328 1.00 92.25 91 SER A CA 1
ATOM 692 C C . SER A 1 91 ? 4.340 30.238 -10.746 1.00 92.25 91 SER A C 1
ATOM 694 O O . SER A 1 91 ? 5.114 31.189 -10.669 1.00 92.25 91 SER A O 1
ATOM 696 N N . GLY A 1 92 ? 4.750 29.029 -11.151 1.00 90.25 92 GLY A N 1
ATOM 697 C CA . GLY A 1 92 ? 6.137 28.696 -11.493 1.00 90.25 92 GLY A CA 1
ATOM 698 C C . GLY A 1 92 ? 7.083 28.646 -10.288 1.00 90.25 92 GLY A C 1
ATOM 699 O O . GLY A 1 92 ? 8.295 28.531 -10.468 1.00 90.25 92 GLY A O 1
ATOM 700 N N . LEU A 1 93 ? 6.550 28.725 -9.064 1.00 87.25 93 LEU A N 1
ATOM 701 C CA . LEU A 1 93 ? 7.322 28.668 -7.829 1.00 87.25 93 LEU A CA 1
ATOM 702 C C . LEU A 1 93 ? 7.539 27.212 -7.432 1.00 87.25 93 LEU A C 1
ATOM 704 O O . LEU A 1 93 ? 6.598 26.453 -7.200 1.00 87.25 93 LEU A O 1
ATOM 708 N N . ASN A 1 94 ? 8.804 26.831 -7.318 1.00 86.88 94 ASN A N 1
ATOM 709 C CA . ASN A 1 94 ? 9.207 25.510 -6.863 1.00 86.88 94 ASN A CA 1
ATOM 710 C C . ASN A 1 94 ? 10.199 25.631 -5.701 1.00 86.88 94 ASN A C 1
ATOM 712 O O . ASN A 1 94 ? 10.536 26.726 -5.248 1.00 86.88 94 ASN A O 1
ATOM 716 N N . LEU A 1 95 ? 10.670 24.495 -5.191 1.00 84.06 95 LEU A N 1
ATOM 717 C CA . LEU A 1 95 ? 11.571 24.476 -4.041 1.00 84.06 95 LEU A CA 1
ATOM 718 C C . LEU A 1 95 ? 12.887 25.241 -4.297 1.00 84.06 95 LEU A C 1
ATOM 720 O O . LEU A 1 95 ? 13.458 25.787 -3.357 1.00 84.06 95 LEU A O 1
ATOM 724 N N . ALA A 1 96 ? 13.344 25.317 -5.551 1.00 86.81 96 ALA A N 1
ATOM 725 C CA . ALA A 1 96 ? 14.533 26.076 -5.939 1.00 86.81 96 ALA A CA 1
ATOM 726 C C . ALA A 1 96 ? 14.284 27.594 -6.014 1.00 86.81 96 ALA A C 1
ATOM 728 O O . ALA A 1 96 ? 15.238 28.366 -6.035 1.00 86.81 96 ALA A O 1
ATOM 729 N N . SER A 1 97 ? 13.023 28.037 -6.019 1.00 88.31 97 SER A N 1
ATOM 730 C CA . SER A 1 97 ? 12.655 29.457 -5.938 1.00 88.31 97 SER A CA 1
ATOM 731 C C . SER A 1 97 ? 12.779 30.023 -4.516 1.00 88.31 97 SER A C 1
ATOM 733 O O . SER A 1 97 ? 12.678 31.234 -4.329 1.00 88.31 97 SER A O 1
ATOM 735 N N . LEU A 1 98 ? 12.968 29.169 -3.502 1.00 86.38 98 LEU A N 1
ATOM 736 C CA . LEU A 1 98 ? 13.109 29.584 -2.108 1.00 86.38 98 LEU A CA 1
ATOM 737 C C . LEU A 1 98 ? 14.574 29.904 -1.754 1.00 86.38 98 LEU A C 1
ATOM 739 O O . LEU A 1 98 ? 15.491 29.272 -2.277 1.00 86.38 98 LEU A O 1
ATOM 743 N N . PRO A 1 99 ? 14.820 30.819 -0.795 1.00 90.94 99 PRO A N 1
ATOM 744 C CA . PRO A 1 99 ? 16.134 31.007 -0.186 1.00 90.94 99 PRO A CA 1
ATOM 745 C C . PRO A 1 99 ? 16.746 29.682 0.287 1.00 90.94 99 PRO A C 1
ATOM 747 O O . PRO A 1 99 ? 16.062 28.865 0.908 1.00 90.94 99 PRO A O 1
ATOM 750 N N . GLY A 1 100 ? 18.052 29.491 0.068 1.00 90.81 100 GLY A N 1
ATOM 751 C CA . GLY A 1 100 ? 18.725 28.207 0.314 1.00 90.81 100 GLY A CA 1
ATOM 752 C C . GLY A 1 100 ? 18.537 27.638 1.729 1.00 90.81 100 GLY A C 1
ATOM 753 O O . GLY A 1 100 ? 18.423 26.425 1.894 1.00 90.81 100 GLY A O 1
ATOM 754 N N . PHE A 1 101 ? 18.416 28.490 2.754 1.00 92.19 101 PHE A N 1
ATOM 755 C CA . PHE A 1 101 ? 18.136 28.032 4.119 1.00 92.19 101 PHE A CA 1
ATOM 756 C C . PHE A 1 101 ? 16.735 27.408 4.262 1.00 92.19 101 PHE A C 1
ATOM 758 O O . PHE A 1 101 ? 16.587 26.407 4.968 1.00 92.19 101 PHE A O 1
ATOM 765 N N . LEU A 1 102 ? 15.715 27.952 3.582 1.00 89.88 102 LEU A N 1
ATOM 766 C CA . LEU A 1 102 ? 14.355 27.403 3.581 1.00 89.88 102 LEU A CA 1
ATOM 767 C C . LEU A 1 102 ? 14.304 26.098 2.801 1.00 89.88 102 LEU A C 1
ATOM 769 O O . LEU A 1 102 ? 13.699 25.143 3.280 1.00 89.88 102 LEU A O 1
ATOM 773 N N . GLN A 1 103 ? 14.993 26.026 1.659 1.00 90.38 103 GLN A N 1
ATOM 774 C CA . GLN A 1 103 ? 15.117 24.790 0.890 1.00 90.38 103 GLN A CA 1
ATOM 775 C C . GLN A 1 103 ? 15.736 23.675 1.742 1.00 90.38 103 GLN A C 1
ATOM 777 O O . GLN A 1 103 ? 15.151 22.604 1.882 1.00 90.38 103 GLN A O 1
ATOM 782 N N . GLN A 1 104 ? 16.887 23.933 2.370 1.00 90.81 104 GLN A N 1
ATOM 783 C CA . GLN A 1 104 ? 17.562 22.937 3.205 1.00 90.81 104 GLN A CA 1
ATOM 784 C C . GLN A 1 104 ? 16.724 22.534 4.422 1.00 90.81 104 GLN A C 1
ATOM 786 O O . GLN A 1 104 ? 16.669 21.352 4.766 1.00 90.81 104 GLN A O 1
ATOM 791 N N . SER A 1 105 ? 16.050 23.493 5.057 1.00 90.94 105 SER A N 1
ATOM 792 C CA . SER A 1 105 ? 15.174 23.219 6.201 1.00 90.94 105 SER A CA 1
ATOM 793 C C . SER A 1 105 ? 13.972 22.364 5.796 1.00 90.94 105 SER A C 1
ATOM 795 O O . SER A 1 105 ? 13.689 21.368 6.459 1.00 90.94 105 SER A O 1
ATOM 797 N N . ALA A 1 106 ? 13.313 22.693 4.680 1.00 86.94 106 ALA A N 1
ATOM 798 C CA . ALA A 1 106 ? 12.175 21.943 4.153 1.00 86.94 106 ALA A CA 1
ATOM 799 C C . ALA A 1 106 ? 12.567 20.515 3.749 1.00 86.94 106 ALA A C 1
ATOM 801 O O . ALA A 1 106 ? 11.890 19.564 4.140 1.00 86.94 106 ALA A O 1
ATOM 802 N N . THR A 1 107 ? 13.691 20.342 3.046 1.00 87.25 107 THR A N 1
ATOM 803 C CA . THR A 1 107 ? 14.187 19.014 2.652 1.00 87.25 107 THR A CA 1
ATOM 804 C C . THR A 1 107 ? 14.510 18.153 3.870 1.00 87.25 107 THR A C 1
ATOM 806 O O . THR A 1 107 ? 14.098 16.995 3.932 1.00 87.25 107 THR A O 1
ATOM 809 N N . ARG A 1 108 ? 15.196 18.709 4.878 1.00 88.50 108 ARG A N 1
ATOM 810 C CA . ARG A 1 108 ? 15.503 17.976 6.117 1.00 88.50 108 ARG A CA 1
ATOM 811 C C . ARG A 1 108 ? 14.237 17.621 6.892 1.00 88.50 108 ARG A C 1
ATOM 813 O O . ARG A 1 108 ? 14.104 16.484 7.331 1.00 88.50 108 ARG A O 1
ATOM 820 N N . ALA A 1 109 ? 13.297 18.557 7.027 1.00 86.88 109 ALA A N 1
ATOM 821 C CA . ALA A 1 109 ? 12.015 18.300 7.678 1.00 86.88 109 ALA A CA 1
ATOM 822 C C . ALA A 1 109 ? 11.248 17.173 6.969 1.00 86.88 109 ALA A C 1
ATOM 824 O O . ALA A 1 109 ? 10.834 16.215 7.619 1.00 86.88 109 ALA A O 1
ATOM 825 N N . SER A 1 110 ? 11.140 17.234 5.638 1.00 83.25 110 SER A N 1
ATOM 826 C CA . SER A 1 110 ? 10.489 16.200 4.826 1.00 83.25 110 SER A CA 1
ATOM 827 C C . SER A 1 110 ? 11.153 14.831 4.988 1.00 83.25 110 SER A C 1
ATOM 829 O O . SER A 1 110 ? 10.456 13.832 5.155 1.00 83.25 110 SER A O 1
ATOM 831 N N . ALA A 1 111 ? 12.488 14.774 4.994 1.00 81.06 111 ALA A N 1
ATOM 832 C CA . ALA A 1 111 ? 13.233 13.527 5.175 1.00 81.06 111 ALA A CA 1
ATOM 833 C C . ALA A 1 111 ? 13.002 12.886 6.558 1.00 81.06 111 ALA A C 1
ATOM 835 O O . ALA A 1 111 ? 13.042 11.663 6.685 1.00 81.06 111 ALA A O 1
ATOM 836 N N . MET A 1 112 ? 12.723 13.691 7.590 1.00 85.44 112 MET A N 1
ATOM 837 C CA . MET A 1 112 ? 12.434 13.204 8.944 1.00 85.44 112 MET A CA 1
ATOM 838 C C . MET A 1 112 ? 10.972 12.778 9.147 1.00 85.44 112 MET A C 1
ATOM 840 O O . MET A 1 112 ? 10.698 11.984 10.045 1.00 85.44 112 MET A O 1
ATOM 844 N N . MET A 1 113 ? 10.025 13.261 8.334 1.00 80.94 113 MET A N 1
ATOM 845 C CA . MET A 1 113 ? 8.594 12.986 8.537 1.00 80.94 113 MET A CA 1
ATOM 846 C C . MET A 1 113 ? 8.265 11.493 8.508 1.00 80.94 113 MET A C 1
ATOM 848 O O . MET A 1 113 ? 7.630 10.990 9.431 1.00 80.94 113 MET A O 1
ATOM 852 N N . THR A 1 114 ? 8.718 10.772 7.481 1.00 77.38 114 THR A N 1
ATOM 853 C CA . THR A 1 114 ? 8.465 9.330 7.354 1.00 77.38 114 THR A CA 1
ATOM 854 C C . THR A 1 114 ? 8.985 8.547 8.567 1.00 77.38 114 THR A C 1
ATOM 856 O O . THR A 1 114 ? 8.169 7.891 9.216 1.00 77.38 114 THR A O 1
ATOM 859 N N . PRO A 1 115 ? 10.277 8.621 8.955 1.00 81.31 115 PRO A N 1
ATOM 860 C CA . PRO A 1 115 ? 10.766 7.877 10.114 1.00 81.31 115 PRO A CA 1
ATOM 861 C C . PRO A 1 115 ? 10.101 8.305 11.428 1.00 81.31 115 PRO A C 1
ATOM 863 O O . PRO A 1 115 ? 9.831 7.437 12.255 1.00 81.31 115 PRO A O 1
ATOM 866 N N . LEU A 1 116 ? 9.767 9.588 11.617 1.00 83.56 116 LEU A N 1
ATOM 867 C CA . LEU A 1 116 ? 9.029 10.037 12.804 1.00 83.56 116 LEU A CA 1
ATOM 868 C C . LEU A 1 116 ? 7.627 9.424 12.872 1.00 83.56 116 LEU A C 1
ATOM 870 O O . LEU A 1 116 ? 7.243 8.902 13.916 1.00 83.56 116 LEU A O 1
ATOM 874 N N . VAL A 1 117 ? 6.874 9.429 11.769 1.00 78.38 117 VAL A N 1
ATOM 875 C CA . VAL A 1 117 ? 5.539 8.810 11.709 1.00 78.38 117 VAL A CA 1
ATOM 876 C C . VAL A 1 117 ? 5.621 7.311 12.001 1.00 78.38 117 VAL A C 1
ATOM 878 O O . VAL A 1 117 ? 4.820 6.799 12.784 1.00 78.38 117 VAL A O 1
ATOM 881 N N . LEU A 1 118 ? 6.609 6.606 11.439 1.00 79.19 118 LEU A N 1
ATOM 882 C CA . LEU A 1 118 ? 6.815 5.179 11.709 1.00 79.19 118 LEU A CA 1
ATOM 883 C C . LEU A 1 118 ? 7.203 4.908 13.165 1.00 79.19 118 LEU A C 1
ATOM 885 O O . LEU A 1 118 ? 6.678 3.969 13.765 1.00 79.19 118 LEU A O 1
ATOM 889 N N . LEU A 1 119 ? 8.060 5.750 13.749 1.00 82.69 119 LEU A N 1
ATOM 890 C CA . LEU A 1 119 ? 8.421 5.684 15.163 1.00 82.69 119 LEU A CA 1
ATOM 891 C C . LEU A 1 119 ? 7.178 5.864 16.048 1.00 82.69 119 LEU A C 1
ATOM 893 O O . LEU A 1 119 ? 6.940 5.049 16.936 1.00 82.69 119 LEU A O 1
ATOM 897 N N . PHE A 1 120 ? 6.349 6.878 15.781 1.00 81.44 120 PHE A N 1
ATOM 898 C CA . PHE A 1 120 ? 5.119 7.130 16.539 1.00 81.44 120 PHE A CA 1
ATOM 899 C C . PHE A 1 120 ? 4.113 5.984 16.439 1.00 81.44 120 PHE A C 1
ATOM 901 O O . PHE A 1 120 ? 3.531 5.596 17.455 1.00 81.44 120 PHE A O 1
ATOM 908 N N . ILE A 1 121 ? 3.918 5.423 15.241 1.00 78.62 121 ILE A N 1
ATOM 909 C CA . ILE A 1 121 ? 3.064 4.246 15.037 1.00 78.62 121 ILE A CA 1
ATOM 910 C C . ILE A 1 121 ? 3.605 3.056 15.843 1.00 78.62 121 ILE A C 1
ATOM 912 O O . ILE A 1 121 ? 2.837 2.403 16.549 1.00 78.62 121 ILE A O 1
ATOM 916 N N . GLY A 1 122 ? 4.918 2.807 15.791 1.00 81.00 122 GLY A N 1
ATOM 917 C CA . GLY A 1 122 ? 5.569 1.732 16.543 1.00 81.00 122 GLY A CA 1
ATOM 918 C C . GLY A 1 122 ? 5.449 1.890 18.061 1.00 81.00 122 GLY A C 1
ATOM 919 O O . GLY A 1 122 ? 5.145 0.919 18.747 1.00 81.00 122 GLY A O 1
ATOM 920 N N . LEU A 1 123 ? 5.621 3.109 18.583 1.00 83.75 123 LEU A N 1
ATOM 921 C CA . LEU A 1 123 ? 5.502 3.414 20.016 1.00 83.75 123 LEU A CA 1
ATOM 922 C C . LEU A 1 123 ? 4.055 3.342 20.527 1.00 83.75 123 LEU A C 1
ATOM 924 O O . LEU A 1 123 ? 3.824 2.976 21.678 1.00 83.75 123 LEU A O 1
ATOM 928 N N . SER A 1 124 ? 3.081 3.702 19.689 1.00 78.75 124 SER A N 1
ATOM 929 C CA . SER A 1 124 ? 1.663 3.756 20.077 1.00 78.75 124 SER A CA 1
ATOM 930 C C . SER A 1 124 ? 0.982 2.387 20.038 1.00 78.75 124 SER A C 1
ATOM 932 O O . SER A 1 124 ? -0.046 2.174 20.684 1.00 78.75 124 SER A O 1
ATOM 934 N N . VAL A 1 125 ? 1.529 1.445 19.272 1.00 79.44 125 VAL A N 1
ATOM 935 C CA . VAL A 1 125 ? 0.923 0.131 19.088 1.00 79.44 125 VAL A CA 1
ATOM 936 C C . VAL A 1 125 ? 1.225 -0.799 20.263 1.00 79.44 125 VAL A C 1
ATOM 938 O O . VAL A 1 125 ? 2.365 -1.041 20.643 1.00 79.44 125 VAL A O 1
ATOM 941 N N . ARG A 1 126 ? 0.160 -1.391 20.812 1.00 80.06 126 ARG A N 1
ATOM 942 C CA . ARG A 1 126 ? 0.222 -2.474 21.799 1.00 80.06 126 ARG A CA 1
ATOM 943 C C . ARG A 1 126 ? -0.236 -3.748 21.113 1.00 80.06 126 ARG A C 1
ATOM 945 O O . ARG A 1 126 ? -1.426 -3.899 20.843 1.00 80.06 126 ARG A O 1
ATOM 952 N N . LEU A 1 127 ? 0.702 -4.639 20.809 1.00 77.75 127 LEU A N 1
ATOM 953 C CA . LEU A 1 127 ? 0.411 -5.882 20.100 1.00 77.75 127 LEU A CA 1
ATOM 954 C C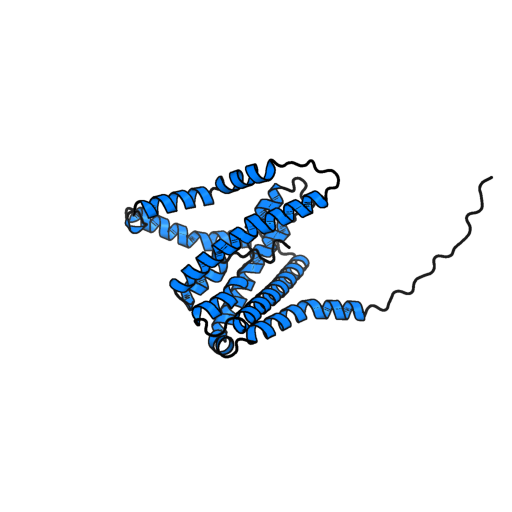 . LEU A 1 127 ? 0.007 -6.972 21.086 1.00 77.75 127 LEU A C 1
ATOM 956 O O . LEU A 1 127 ? 0.830 -7.475 21.849 1.00 77.75 127 LEU A O 1
ATOM 960 N N . LYS A 1 128 ? -1.254 -7.400 21.025 1.00 84.94 128 LYS A N 1
ATOM 961 C CA . LYS A 1 128 ? -1.652 -8.687 21.603 1.00 84.94 128 LYS A CA 1
ATOM 962 C C . LYS A 1 128 ? -1.441 -9.780 20.566 1.00 84.94 128 LYS A C 1
ATOM 964 O O . LYS A 1 128 ? -1.811 -9.619 19.407 1.00 84.94 128 LYS A O 1
ATOM 969 N N . TRP A 1 129 ? -0.925 -10.933 20.985 1.00 83.50 129 TRP A N 1
ATOM 970 C CA . TRP A 1 129 ? -0.639 -12.049 20.075 1.00 83.50 129 TRP A CA 1
ATOM 971 C C . TRP A 1 129 ? -1.863 -12.511 19.264 1.00 83.50 129 TRP A C 1
ATOM 973 O O . TRP A 1 129 ? -1.763 -12.830 18.080 1.00 83.50 129 TRP A O 1
ATOM 983 N N . GLN A 1 130 ? -3.045 -12.507 19.889 1.00 84.38 130 GLN A N 1
ATOM 984 C CA . GLN A 1 130 ? -4.297 -12.868 19.223 1.00 84.38 130 GLN A CA 1
ATOM 985 C C . GLN A 1 130 ? -4.690 -11.857 18.135 1.00 84.38 130 GLN A C 1
ATOM 987 O O . GLN A 1 130 ? -5.057 -12.267 17.035 1.00 84.38 130 GLN A O 1
ATOM 992 N N . GLU A 1 131 ? -4.571 -10.558 18.421 1.00 83.50 131 GLU A N 1
ATOM 993 C CA . GLU A 1 131 ? -4.844 -9.476 17.467 1.00 83.50 131 GLU A CA 1
ATOM 994 C C . GLU A 1 131 ? -3.826 -9.512 16.318 1.00 83.50 131 GLU A C 1
ATOM 996 O O . GLU A 1 131 ? -4.214 -9.478 15.152 1.00 83.50 131 GLU A O 1
ATOM 1001 N N . LEU A 1 132 ? -2.539 -9.723 16.621 1.00 86.19 132 LEU A N 1
ATOM 1002 C CA . LEU A 1 132 ? -1.481 -9.875 15.620 1.00 86.19 132 LEU A CA 1
ATOM 1003 C C . LEU A 1 132 ? -1.774 -11.030 14.655 1.00 86.19 132 LEU A C 1
ATOM 1005 O O . LEU A 1 132 ? -1.676 -10.863 13.441 1.00 86.19 132 LEU A O 1
ATOM 1009 N N . LYS A 1 133 ? -2.197 -12.191 15.173 1.00 88.50 133 LYS A N 1
ATOM 1010 C CA . LYS A 1 133 ? -2.574 -13.339 14.337 1.00 88.50 133 LYS A CA 1
ATOM 1011 C C . LYS A 1 133 ? -3.753 -13.009 13.420 1.00 88.50 133 LYS A C 1
ATOM 1013 O O . LYS A 1 133 ? -3.750 -13.421 12.258 1.00 88.50 133 LYS A O 1
ATOM 1018 N N . GLN A 1 134 ? -4.753 -12.280 13.917 1.00 87.25 134 GLN A N 1
ATOM 1019 C CA . GLN A 1 134 ? -5.903 -11.852 13.114 1.00 87.25 134 GLN A CA 1
ATOM 1020 C C . GLN A 1 134 ? -5.485 -10.878 12.008 1.00 87.25 134 GLN A C 1
ATOM 1022 O O . GLN A 1 134 ? -5.834 -11.099 10.847 1.00 87.25 134 GLN A O 1
ATOM 1027 N N . VAL A 1 135 ? -4.692 -9.859 12.349 1.00 89.38 135 VAL A N 1
ATOM 1028 C CA . VAL A 1 135 ? -4.164 -8.870 11.401 1.00 89.38 135 VAL A CA 1
ATOM 1029 C C . VAL A 1 135 ? -3.302 -9.546 10.340 1.00 89.38 135 VAL A C 1
ATOM 1031 O O . VAL A 1 135 ? -3.535 -9.348 9.153 1.00 89.38 135 VAL A O 1
ATOM 1034 N N . PHE A 1 136 ? -2.365 -10.404 10.739 1.00 91.19 136 PHE A N 1
ATOM 1035 C CA . PHE A 1 136 ? -1.507 -11.125 9.802 1.00 91.19 136 PHE A CA 1
ATOM 1036 C C . PHE A 1 136 ? -2.317 -12.017 8.854 1.00 91.19 136 PHE A C 1
ATOM 1038 O O . PHE A 1 136 ? -2.127 -11.963 7.643 1.00 91.19 136 PHE A O 1
ATOM 1045 N N . THR A 1 137 ? -3.287 -12.772 9.381 1.00 91.44 137 THR A N 1
ATOM 1046 C CA . THR A 1 137 ? -4.190 -13.599 8.559 1.00 91.44 137 THR A CA 1
ATOM 1047 C C . THR A 1 137 ? -4.952 -12.747 7.539 1.00 91.44 137 THR A C 1
ATOM 1049 O O . THR A 1 137 ? -5.103 -13.144 6.384 1.00 91.44 137 THR A O 1
ATOM 1052 N N . PHE A 1 138 ? -5.423 -11.567 7.952 1.00 90.75 138 PHE A N 1
ATOM 1053 C CA . PHE A 1 138 ? -6.096 -10.623 7.064 1.00 90.75 138 PHE A CA 1
ATOM 1054 C C . PHE A 1 138 ? -5.159 -10.081 5.976 1.00 90.75 138 PHE A C 1
ATOM 1056 O O . PHE A 1 138 ? -5.551 -10.041 4.812 1.00 90.75 138 PHE A O 1
ATOM 1063 N N . LEU A 1 139 ? -3.927 -9.702 6.327 1.00 93.12 139 LEU A N 1
ATOM 1064 C CA . LEU A 1 139 ? -2.940 -9.177 5.380 1.00 93.12 139 LEU A CA 1
ATOM 1065 C C . LEU A 1 139 ? -2.524 -10.223 4.342 1.00 93.12 139 LEU A C 1
ATOM 1067 O O . LEU A 1 139 ? -2.500 -9.900 3.157 1.00 93.12 139 LEU A O 1
ATOM 1071 N N . VAL A 1 140 ? -2.291 -11.470 4.766 1.00 95.06 140 VAL A N 1
ATOM 1072 C CA . VAL A 1 140 ? -1.994 -12.600 3.868 1.00 95.06 140 VAL A CA 1
ATOM 1073 C C . VAL A 1 140 ? -3.142 -12.842 2.896 1.00 95.06 140 VAL A C 1
ATOM 1075 O O . VAL A 1 140 ? -2.928 -12.942 1.690 1.00 95.06 140 VAL A O 1
ATOM 1078 N N . TRP A 1 141 ? -4.375 -12.876 3.401 1.00 93.88 141 TRP A N 1
ATOM 1079 C CA . TRP A 1 141 ? -5.549 -13.037 2.551 1.00 93.88 141 TRP A CA 1
ATOM 1080 C C . TRP A 1 141 ? -5.699 -11.880 1.551 1.00 93.88 141 TRP A C 1
ATOM 1082 O O . TRP A 1 141 ? -5.904 -12.119 0.362 1.00 93.88 141 TRP A O 1
ATOM 1092 N N . ARG A 1 142 ? -5.541 -10.629 2.008 1.00 94.06 142 ARG A N 1
ATOM 1093 C CA . ARG A 1 142 ? -5.621 -9.425 1.164 1.00 94.06 142 ARG A CA 1
ATOM 1094 C C . ARG A 1 142 ? -4.548 -9.433 0.075 1.00 94.06 142 ARG A C 1
ATOM 1096 O O . ARG A 1 142 ? -4.859 -9.141 -1.075 1.00 94.06 142 ARG A O 1
ATOM 1103 N N . SER A 1 143 ? -3.314 -9.781 0.431 1.00 95.44 143 SER A N 1
ATOM 1104 C CA . SER A 1 143 ? -2.201 -9.911 -0.512 1.00 95.44 143 SER A CA 1
ATOM 1105 C C . SER A 1 143 ? -2.472 -10.986 -1.555 1.00 95.44 143 SER A C 1
ATOM 1107 O O . SER A 1 143 ? -2.249 -10.750 -2.741 1.00 95.44 143 SER A O 1
ATOM 1109 N N . GLY A 1 144 ? -3.045 -12.119 -1.138 1.00 95.94 144 GLY A N 1
ATOM 1110 C CA . GLY A 1 144 ? -3.466 -13.177 -2.048 1.00 95.94 144 GLY A CA 1
ATOM 1111 C C . GLY A 1 144 ? -4.498 -12.698 -3.072 1.00 95.94 144 GLY A C 1
ATOM 1112 O O . GLY A 1 144 ? -4.316 -12.903 -4.269 1.00 95.94 144 GLY A O 1
ATOM 1113 N N . VAL A 1 145 ? -5.536 -11.979 -2.628 1.00 95.00 145 VAL A N 1
ATOM 1114 C CA . VAL A 1 145 ? -6.533 -11.368 -3.531 1.00 95.00 145 VAL A CA 1
ATOM 1115 C C . VAL A 1 145 ? -5.879 -10.365 -4.481 1.00 95.00 145 VAL A C 1
ATOM 1117 O O . VAL A 1 145 ? -6.156 -10.382 -5.677 1.00 95.00 145 VAL A O 1
ATOM 1120 N N . ALA A 1 146 ? -4.989 -9.517 -3.969 1.00 95.44 146 ALA A N 1
ATOM 1121 C CA . ALA A 1 146 ? -4.263 -8.545 -4.773 1.00 95.44 146 ALA A CA 1
ATOM 1122 C C . ALA A 1 146 ? -3.407 -9.224 -5.857 1.00 95.44 146 ALA A C 1
ATOM 1124 O O . ALA A 1 146 ? -3.506 -8.852 -7.020 1.00 95.44 146 ALA A O 1
ATOM 1125 N N . PHE A 1 147 ? -2.655 -10.273 -5.513 1.00 97.38 147 PHE A N 1
ATOM 1126 C CA . PHE A 1 147 ? -1.863 -11.050 -6.470 1.00 97.38 147 PHE A CA 1
ATOM 1127 C C . PHE A 1 147 ? -2.724 -11.755 -7.526 1.00 97.38 147 PHE A C 1
ATOM 1129 O O . PHE A 1 147 ? -2.342 -11.775 -8.697 1.00 97.38 147 PHE A O 1
ATOM 1136 N N . LEU A 1 148 ? -3.899 -12.275 -7.146 1.00 96.50 148 LEU A N 1
ATOM 1137 C CA . LEU A 1 148 ? -4.855 -12.830 -8.108 1.00 96.50 148 LEU A CA 1
ATOM 1138 C C . LEU A 1 148 ? -5.327 -11.769 -9.105 1.00 96.50 148 LEU A C 1
ATOM 1140 O O . LEU A 1 148 ? -5.293 -12.008 -10.308 1.00 96.50 148 LEU A O 1
ATOM 1144 N N . LEU A 1 149 ? -5.738 -10.594 -8.622 1.00 95.06 149 LEU A N 1
ATOM 1145 C CA . LEU A 1 149 ? -6.186 -9.503 -9.490 1.00 95.06 149 LEU A CA 1
ATOM 1146 C C . LEU A 1 149 ? -5.062 -9.023 -10.413 1.00 95.06 149 LEU A C 1
ATOM 1148 O O . LEU A 1 149 ? -5.295 -8.851 -11.608 1.00 95.06 149 LEU A O 1
ATOM 1152 N N . SER A 1 150 ? -3.842 -8.876 -9.889 1.00 95.81 150 SER A N 1
ATOM 1153 C CA . SER A 1 150 ? -2.665 -8.542 -10.693 1.00 95.81 150 SER A CA 1
ATOM 1154 C C . SER A 1 150 ? -2.422 -9.592 -11.776 1.00 95.81 150 SER A C 1
ATOM 1156 O O . SER A 1 150 ? -2.283 -9.240 -12.940 1.00 95.81 150 SER A O 1
ATOM 1158 N N . GLY A 1 151 ? -2.432 -10.881 -11.427 1.00 95.81 151 GLY A N 1
ATOM 1159 C CA . GLY A 1 151 ? -2.227 -11.968 -12.384 1.00 95.81 151 GLY A CA 1
ATOM 1160 C C . GLY A 1 151 ? -3.305 -12.035 -13.470 1.00 95.81 151 GLY A C 1
ATOM 1161 O O . GLY A 1 151 ? -2.976 -12.200 -14.641 1.00 95.81 151 GLY A O 1
ATOM 1162 N N . ILE A 1 152 ? -4.579 -11.833 -13.112 1.00 96.06 152 ILE A N 1
ATOM 1163 C CA . ILE A 1 152 ? -5.681 -11.754 -14.087 1.00 96.06 152 ILE A CA 1
ATOM 1164 C C . ILE A 1 152 ? -5.431 -10.599 -15.060 1.00 96.06 152 ILE A C 1
ATOM 1166 O O . ILE A 1 152 ? -5.552 -10.783 -16.268 1.00 96.06 152 ILE A O 1
ATOM 1170 N N . LEU A 1 153 ? -5.053 -9.424 -14.549 1.00 95.00 153 LEU A N 1
ATOM 1171 C CA . LEU A 1 153 ? -4.823 -8.242 -15.376 1.00 95.00 153 LEU A CA 1
ATOM 1172 C C . LEU A 1 153 ? -3.620 -8.414 -16.315 1.00 95.00 153 LEU A C 1
ATOM 1174 O O . LEU A 1 153 ? -3.701 -8.028 -17.478 1.00 95.00 153 LEU A O 1
ATOM 1178 N N . LEU A 1 154 ? -2.538 -9.038 -15.840 1.00 94.81 154 LEU A N 1
ATOM 1179 C CA . LEU A 1 154 ? -1.361 -9.342 -16.660 1.00 94.81 154 LEU A CA 1
ATOM 1180 C C . LEU A 1 154 ? -1.678 -10.318 -17.800 1.00 94.81 154 LEU A C 1
ATOM 1182 O O . LEU A 1 154 ? -1.155 -10.154 -18.898 1.00 94.81 154 LEU A O 1
ATOM 1186 N N . LEU A 1 155 ? -2.532 -11.319 -17.557 1.00 93.56 155 LEU A N 1
ATOM 1187 C CA . LEU A 1 155 ? -2.963 -12.253 -18.603 1.00 93.56 155 LEU A CA 1
ATOM 1188 C C . LEU A 1 155 ? -3.967 -11.625 -19.575 1.00 93.56 155 LEU A C 1
ATOM 1190 O O . LEU A 1 155 ? -3.942 -11.939 -20.762 1.00 93.56 155 LEU A O 1
ATOM 1194 N N . ALA A 1 156 ? -4.847 -10.750 -19.084 1.00 94.38 156 ALA A N 1
ATOM 1195 C CA . ALA A 1 156 ? -5.847 -10.075 -19.906 1.00 94.38 156 ALA A CA 1
ATOM 1196 C C . ALA A 1 156 ? -5.242 -8.998 -20.821 1.00 94.38 156 ALA A C 1
ATOM 1198 O O . ALA A 1 156 ? -5.798 -8.724 -21.883 1.00 94.38 156 ALA A O 1
ATOM 1199 N N . LEU A 1 157 ? -4.120 -8.389 -20.420 1.00 92.19 157 LEU A N 1
ATOM 1200 C CA . LEU A 1 157 ? -3.461 -7.293 -21.136 1.00 92.19 157 LEU A CA 1
ATOM 1201 C C . LEU A 1 157 ? -2.010 -7.659 -21.510 1.00 92.19 157 LEU A C 1
ATOM 1203 O O . LEU A 1 157 ? -1.064 -7.135 -20.920 1.00 92.19 157 LEU A O 1
ATOM 1207 N N . PRO A 1 158 ? -1.782 -8.554 -22.486 1.00 86.75 158 PRO A N 1
ATOM 1208 C CA . PRO A 1 158 ? -0.428 -8.889 -22.918 1.00 86.75 158 PRO A CA 1
ATOM 1209 C C . PRO A 1 158 ? 0.267 -7.693 -23.595 1.00 86.75 158 PRO A C 1
ATOM 1211 O O . PRO A 1 158 ? -0.377 -6.834 -24.192 1.00 86.75 158 PRO A O 1
ATOM 1214 N N . GLY A 1 159 ? 1.603 -7.647 -23.535 1.00 86.38 159 GLY A N 1
ATOM 1215 C CA . GLY A 1 159 ? 2.412 -6.635 -24.237 1.00 86.38 159 GLY A CA 1
ATOM 1216 C C . GLY A 1 159 ? 2.647 -5.321 -23.480 1.00 86.38 159 GLY A C 1
ATOM 1217 O O . GLY A 1 159 ? 3.198 -4.380 -24.044 1.00 86.38 159 GLY A O 1
ATOM 1218 N N . MET A 1 160 ? 2.265 -5.242 -22.202 1.00 91.31 160 MET A N 1
ATOM 1219 C CA . MET A 1 160 ? 2.576 -4.093 -21.345 1.00 91.31 160 MET A CA 1
ATOM 1220 C C . MET A 1 160 ? 4.084 -3.940 -21.107 1.00 91.31 160 MET A C 1
ATOM 1222 O O . MET A 1 160 ? 4.822 -4.926 -21.067 1.00 91.31 160 MET A O 1
ATOM 1226 N N . SER A 1 161 ? 4.541 -2.708 -20.868 1.00 93.31 161 SER A N 1
ATOM 1227 C CA . SER A 1 161 ? 5.931 -2.451 -20.480 1.00 93.31 161 SER A CA 1
ATOM 1228 C C . SER A 1 161 ? 6.275 -3.121 -19.146 1.00 93.31 161 SER A C 1
ATOM 1230 O O . SER A 1 161 ? 5.421 -3.274 -18.270 1.00 93.31 161 SER A O 1
ATOM 1232 N N . THR A 1 162 ? 7.546 -3.476 -18.956 1.00 92.81 162 THR A N 1
ATOM 1233 C CA . THR A 1 162 ? 8.046 -4.088 -17.713 1.00 92.81 162 THR A CA 1
ATOM 1234 C C . THR A 1 162 ? 7.697 -3.267 -16.471 1.00 92.81 162 THR A C 1
ATOM 1236 O O . THR A 1 162 ? 7.288 -3.819 -15.450 1.00 92.81 162 THR A O 1
ATOM 1239 N N . THR A 1 163 ? 7.805 -1.942 -16.573 1.00 93.56 163 THR A N 1
ATOM 1240 C CA . THR A 1 163 ? 7.446 -1.007 -15.503 1.00 93.56 163 THR A CA 1
ATOM 1241 C C . THR A 1 163 ? 5.976 -1.127 -15.123 1.00 93.56 163 THR A C 1
ATOM 1243 O O . THR A 1 163 ? 5.658 -1.236 -13.942 1.00 93.56 163 THR A O 1
ATOM 1246 N N . LEU A 1 164 ? 5.078 -1.159 -16.112 1.00 94.19 164 LEU A N 1
ATOM 1247 C CA . LEU A 1 164 ? 3.642 -1.259 -15.865 1.00 94.19 164 LEU A CA 1
ATOM 1248 C C . LEU A 1 164 ? 3.259 -2.631 -15.300 1.00 94.19 164 LEU A C 1
ATOM 1250 O O . LEU A 1 164 ? 2.443 -2.704 -14.384 1.00 94.19 164 LEU A O 1
ATOM 1254 N N . GLN A 1 165 ? 3.885 -3.706 -15.786 1.00 94.81 165 GLN A N 1
ATOM 1255 C CA . GLN A 1 165 ? 3.677 -5.048 -15.241 1.00 94.81 165 GLN A CA 1
ATOM 1256 C C . GLN A 1 165 ? 4.064 -5.116 -13.761 1.00 94.81 165 GLN A C 1
ATOM 1258 O O . GLN A 1 165 ? 3.274 -5.576 -12.937 1.00 94.81 165 GLN A O 1
ATOM 1263 N N . LEU A 1 166 ? 5.249 -4.611 -13.401 1.00 95.31 166 LEU A N 1
ATOM 1264 C CA . LEU A 1 166 ? 5.682 -4.579 -12.004 1.00 95.31 166 LEU A CA 1
ATOM 1265 C C . LEU A 1 166 ? 4.784 -3.675 -11.167 1.00 95.31 166 LEU A C 1
ATOM 1267 O O . LEU A 1 166 ? 4.383 -4.096 -10.087 1.00 95.31 166 LEU A O 1
ATOM 1271 N N . LEU A 1 167 ? 4.390 -2.503 -11.675 1.00 95.56 167 LEU A N 1
ATOM 1272 C CA . LEU A 1 167 ? 3.462 -1.601 -10.993 1.00 95.56 167 LEU A CA 1
ATOM 1273 C C . LEU A 1 167 ? 2.124 -2.287 -10.679 1.00 95.56 167 LEU A C 1
ATOM 1275 O O . LEU A 1 167 ? 1.662 -2.214 -9.543 1.00 95.56 167 LEU A O 1
ATOM 1279 N N . ILE A 1 168 ? 1.540 -3.010 -11.641 1.00 95.50 168 ILE A N 1
ATOM 1280 C CA . ILE A 1 168 ? 0.299 -3.784 -11.462 1.00 95.50 168 ILE A CA 1
ATOM 1281 C C . ILE A 1 168 ? 0.435 -4.827 -10.350 1.00 95.50 168 ILE A C 1
ATOM 1283 O O . ILE A 1 168 ? -0.544 -5.120 -9.661 1.00 95.50 168 ILE A O 1
ATOM 1287 N N . ILE A 1 169 ? 1.628 -5.390 -10.155 1.00 96.50 169 ILE A N 1
ATOM 1288 C CA . ILE A 1 169 ? 1.887 -6.381 -9.109 1.00 96.50 169 ILE A CA 1
ATOM 1289 C C . ILE A 1 169 ? 2.121 -5.705 -7.759 1.00 96.50 169 ILE A C 1
ATOM 1291 O O . ILE A 1 169 ? 1.501 -6.100 -6.776 1.00 96.50 169 ILE A O 1
ATOM 1295 N N . VAL A 1 170 ? 3.005 -4.708 -7.683 1.00 96.38 170 VAL A N 1
ATOM 1296 C CA . VAL A 1 170 ? 3.472 -4.152 -6.401 1.00 96.38 170 VAL A CA 1
ATOM 1297 C C . VAL A 1 170 ? 2.531 -3.096 -5.827 1.00 96.38 170 VAL A C 1
ATOM 1299 O O . VAL A 1 170 ? 2.385 -3.011 -4.608 1.00 96.38 170 VAL A O 1
ATOM 1302 N N . PHE A 1 171 ? 1.834 -2.325 -6.668 1.00 95.75 171 PHE A N 1
ATOM 1303 C CA . PHE A 1 171 ? 0.940 -1.266 -6.199 1.00 95.75 171 PHE A CA 1
ATOM 1304 C C . PHE A 1 171 ? -0.197 -1.809 -5.314 1.00 95.75 171 PHE A C 1
ATOM 1306 O O . PHE A 1 171 ? -0.353 -1.309 -4.195 1.00 95.75 171 PHE A O 1
ATOM 1313 N N . PRO A 1 172 ? -0.926 -2.880 -5.691 1.00 95.12 172 PRO A N 1
ATOM 1314 C CA . PRO A 1 172 ? -1.936 -3.494 -4.822 1.00 95.12 172 PRO A CA 1
ATOM 1315 C C . PRO A 1 172 ? -1.382 -4.097 -3.518 1.00 95.12 172 PRO A C 1
ATOM 1317 O O . PRO A 1 172 ? -2.124 -4.279 -2.546 1.00 95.12 172 PRO A O 1
ATOM 1320 N N . GLN A 1 173 ? -0.075 -4.380 -3.459 1.00 95.81 173 GLN A N 1
ATOM 1321 C CA . GLN A 1 173 ? 0.597 -4.911 -2.266 1.00 95.81 173 GLN A CA 1
ATOM 1322 C C . GLN A 1 173 ? 0.943 -3.835 -1.236 1.00 95.81 173 GLN A C 1
ATOM 1324 O O . GLN A 1 173 ? 1.416 -4.170 -0.149 1.00 95.81 173 GLN A O 1
ATOM 1329 N N . SER A 1 174 ? 0.661 -2.564 -1.530 1.00 95.06 174 SER A N 1
ATOM 1330 C CA . SER A 1 174 ? 0.848 -1.439 -0.609 1.00 95.06 174 SER A CA 1
ATOM 1331 C C . SER A 1 174 ? 0.217 -1.674 0.767 1.00 95.06 174 SER A C 1
ATOM 1333 O O . SER A 1 174 ? -0.753 -2.427 0.915 1.00 95.06 174 SER A O 1
ATOM 1335 N N . ALA A 1 175 ? 0.765 -1.001 1.777 1.00 92.12 175 ALA A N 1
ATOM 1336 C CA . ALA A 1 175 ? 0.261 -1.014 3.148 1.00 92.12 175 ALA A CA 1
ATOM 1337 C C . ALA A 1 175 ? -1.191 -0.510 3.228 1.00 92.12 175 ALA A C 1
ATOM 1339 O O . ALA A 1 175 ? -1.677 0.172 2.324 1.00 92.12 175 ALA A O 1
ATOM 1340 N N . VAL A 1 176 ? -1.889 -0.831 4.318 1.00 89.81 176 VAL A N 1
ATOM 1341 C CA . VAL A 1 176 ? -3.287 -0.419 4.504 1.00 89.81 176 VAL A CA 1
ATOM 1342 C C . VAL A 1 176 ? -3.337 1.048 4.929 1.00 89.81 176 VAL A C 1
ATOM 1344 O O . VAL A 1 176 ? -2.555 1.481 5.773 1.00 89.81 176 VAL A O 1
ATOM 1347 N N . SER A 1 177 ? -4.256 1.830 4.360 1.00 84.06 177 SER A N 1
ATOM 1348 C CA . SER A 1 177 ? -4.385 3.247 4.712 1.00 84.06 177 SER A CA 1
ATOM 1349 C C . SER A 1 177 ? -5.096 3.475 6.040 1.00 84.06 177 SER A C 1
ATOM 1351 O O . SER A 1 177 ? -6.072 2.802 6.367 1.00 84.06 177 SER A O 1
ATOM 1353 N N . PHE A 1 178 ? -4.646 4.499 6.767 1.00 72.88 178 PHE A N 1
ATOM 1354 C CA . PHE A 1 178 ? -5.289 4.956 7.997 1.00 72.88 178 PHE A CA 1
ATOM 1355 C C . PHE A 1 178 ? -6.549 5.804 7.745 1.00 72.88 178 PHE A C 1
ATOM 1357 O O . PHE A 1 178 ? -7.380 5.959 8.634 1.00 72.88 178 PHE A O 1
ATOM 1364 N N . TRP A 1 179 ? -6.715 6.345 6.537 1.00 69.94 179 TRP A N 1
ATOM 1365 C CA . TRP A 1 179 ? -7.786 7.287 6.200 1.00 69.94 179 TRP A CA 1
ATOM 1366 C C . TRP A 1 179 ? -9.208 6.764 6.447 1.00 69.94 179 TRP A C 1
ATOM 1368 O O . TRP A 1 179 ? -9.984 7.457 7.107 1.00 69.94 179 TRP A O 1
ATOM 1378 N N . PRO A 1 180 ? -9.578 5.539 6.019 1.00 68.81 180 PRO A N 1
ATOM 1379 C CA . PRO A 1 180 ? -10.899 5.005 6.335 1.00 68.81 180 PRO A CA 1
ATOM 1380 C C . PRO A 1 180 ? -11.145 4.930 7.840 1.00 68.81 180 PRO A C 1
ATOM 1382 O O . PRO A 1 180 ? -12.266 5.150 8.286 1.00 68.81 180 PRO A O 1
ATOM 1385 N N . PHE A 1 181 ? -10.105 4.622 8.619 1.00 68.44 181 PHE A N 1
ATOM 1386 C CA . PHE A 1 181 ? -10.205 4.496 10.065 1.00 68.44 181 PHE A CA 1
ATOM 1387 C C . PHE A 1 181 ? -10.551 5.833 10.718 1.00 68.44 181 PHE A C 1
ATOM 1389 O O . PHE A 1 181 ? -11.549 5.898 11.425 1.00 68.44 181 PHE A O 1
ATOM 1396 N N . ALA A 1 182 ? -9.826 6.906 10.390 1.00 66.88 182 ALA A N 1
ATOM 1397 C CA . ALA A 1 182 ? -10.087 8.240 10.937 1.00 66.88 182 ALA A CA 1
ATOM 1398 C C . ALA A 1 182 ? -11.529 8.722 10.677 1.00 66.88 182 ALA A C 1
ATOM 1400 O O . ALA A 1 182 ? -12.180 9.272 11.566 1.00 66.88 182 ALA A O 1
ATOM 1401 N N . HIS A 1 183 ? -12.064 8.461 9.482 1.00 66.62 183 HIS A N 1
ATOM 1402 C CA . HIS A 1 183 ? -13.434 8.851 9.140 1.00 66.62 183 HIS A CA 1
ATOM 1403 C C . HIS A 1 183 ? -14.507 7.978 9.785 1.00 66.62 183 HIS A C 1
ATOM 1405 O O . HIS A 1 183 ? -15.591 8.474 10.086 1.00 66.62 183 HIS A O 1
ATOM 1411 N N . MET A 1 184 ? -14.233 6.690 9.994 1.00 64.38 184 MET A N 1
ATOM 1412 C CA . MET A 1 184 ? -15.173 5.788 10.660 1.00 64.38 184 MET A CA 1
ATOM 1413 C C . MET A 1 184 ? -15.283 6.087 12.155 1.00 64.38 184 MET A C 1
ATOM 1415 O O . MET A 1 184 ? -16.396 6.119 12.674 1.00 64.38 184 MET A O 1
ATOM 1419 N N . THR A 1 185 ? -14.168 6.369 12.837 1.00 62.44 185 THR A N 1
ATOM 1420 C CA . THR A 1 185 ? -14.180 6.730 14.266 1.00 62.44 185 THR A CA 1
ATOM 1421 C C . THR A 1 185 ? -14.950 8.027 14.515 1.00 62.44 185 THR A C 1
ATOM 1423 O O . THR A 1 185 ? -15.657 8.142 15.507 1.00 62.44 185 THR A O 1
ATOM 1426 N N . ALA A 1 186 ? -14.902 8.982 13.581 1.00 62.81 186 ALA A N 1
ATOM 1427 C CA . ALA A 1 186 ? -15.676 10.221 13.682 1.00 62.81 186 ALA A CA 1
ATOM 1428 C C . ALA A 1 186 ? -17.207 10.009 13.634 1.00 62.81 186 ALA A C 1
ATOM 1430 O O . ALA A 1 186 ? -17.962 10.884 14.060 1.00 62.81 186 ALA A O 1
ATOM 1431 N N . LEU A 1 187 ? -17.675 8.871 13.106 1.00 61.59 187 LEU A N 1
ATOM 1432 C CA . LEU A 1 187 ? -19.099 8.532 13.014 1.00 61.59 187 LEU A CA 1
ATOM 1433 C C . LEU A 1 187 ? -19.602 7.701 14.203 1.00 61.59 187 LEU A C 1
ATOM 1435 O O . LEU A 1 187 ? -20.802 7.711 14.475 1.00 61.59 187 LEU A O 1
ATOM 1439 N N . ASP A 1 188 ? -18.714 6.988 14.894 1.00 61.72 188 ASP A N 1
ATOM 1440 C CA . ASP A 1 188 ? -19.056 6.085 15.994 1.00 61.72 188 ASP A CA 1
ATOM 1441 C C . ASP A 1 188 ? -18.718 6.723 17.347 1.00 61.72 188 ASP A C 1
ATOM 1443 O O . ASP A 1 188 ? -17.639 6.526 17.899 1.00 61.72 188 ASP A O 1
ATOM 1447 N N . LYS A 1 189 ? -19.655 7.519 17.880 1.00 57.34 189 LYS A N 1
ATOM 1448 C CA . LYS A 1 189 ? -19.489 8.246 19.154 1.00 57.34 189 LYS A CA 1
ATOM 1449 C C . LYS A 1 189 ? -19.409 7.342 20.393 1.00 57.34 189 LYS A C 1
ATOM 1451 O O . LYS A 1 189 ? -18.993 7.818 21.441 1.00 57.34 189 LYS A O 1
ATOM 1456 N N . ASP A 1 190 ? -19.802 6.074 20.263 1.00 56.53 190 ASP A N 1
ATOM 1457 C CA . ASP A 1 190 ? -19.914 5.115 21.368 1.00 56.53 190 ASP A CA 1
ATOM 1458 C C . ASP A 1 190 ? -18.808 4.036 21.356 1.00 56.53 190 ASP A C 1
ATOM 1460 O O . ASP A 1 190 ? -18.852 3.129 22.184 1.00 56.53 190 ASP A O 1
ATOM 1464 N N . GLU A 1 191 ? -17.857 4.080 20.410 1.00 55.66 191 GLU A N 1
ATOM 1465 C CA . GLU A 1 191 ? -16.794 3.067 20.197 1.00 55.66 191 GLU A CA 1
ATOM 1466 C C . GLU A 1 191 ? -17.287 1.604 20.056 1.00 55.66 191 GLU A C 1
ATOM 1468 O O . GLU A 1 191 ? -16.509 0.652 20.148 1.00 55.66 191 GLU A O 1
ATOM 1473 N N . LYS A 1 192 ? -18.586 1.377 19.826 1.00 54.12 192 LYS A N 1
ATOM 1474 C CA . LYS A 1 192 ? -19.179 0.025 19.819 1.00 54.12 192 LYS A CA 1
ATOM 1475 C C . LYS A 1 192 ? -18.884 -0.749 18.536 1.00 54.12 192 LYS A C 1
ATOM 1477 O O . LYS A 1 192 ? -18.901 -1.980 18.545 1.00 54.12 192 LYS A O 1
ATOM 1482 N N . VAL A 1 193 ? -18.647 -0.049 17.431 1.00 58.91 193 VAL A N 1
ATOM 1483 C CA . VAL A 1 193 ? -18.463 -0.624 16.091 1.00 58.91 193 VAL A CA 1
ATOM 1484 C C . VAL A 1 193 ? -16.996 -0.555 15.664 1.00 58.91 193 VAL A C 1
ATOM 1486 O O . VAL A 1 193 ? -16.545 -1.406 14.890 1.00 58.91 193 VAL A O 1
ATOM 1489 N N . PHE A 1 194 ? -16.232 0.418 16.173 1.00 66.69 194 PHE A N 1
ATOM 1490 C CA . PHE A 1 194 ? -14.869 0.675 15.724 1.00 66.69 194 PHE A CA 1
ATO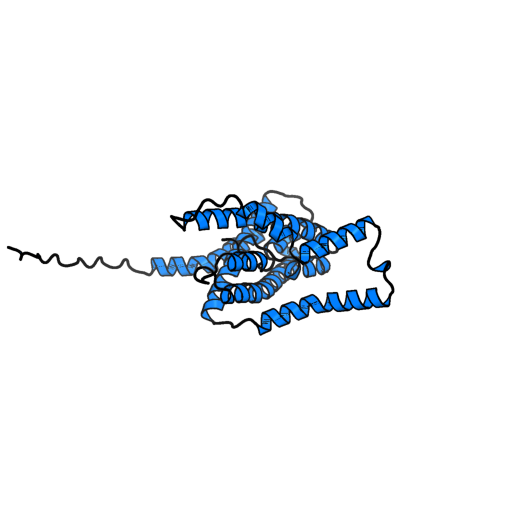M 1491 C C . PHE A 1 194 ? -13.792 0.517 16.807 1.00 66.69 194 PHE A C 1
ATOM 1493 O O . PHE A 1 194 ? -13.753 1.250 17.787 1.00 66.69 194 PHE A O 1
ATOM 1500 N N . ASN A 1 195 ? -12.840 -0.396 16.577 1.00 72.69 195 ASN A N 1
ATOM 1501 C CA . ASN A 1 195 ? -11.703 -0.619 17.469 1.00 72.69 195 ASN A CA 1
ATOM 1502 C C . ASN A 1 195 ? -10.444 0.109 16.958 1.00 72.69 195 ASN A C 1
ATOM 1504 O O . ASN A 1 195 ? -9.727 -0.387 16.081 1.00 72.69 195 ASN A O 1
ATOM 1508 N N . THR A 1 196 ? -10.156 1.274 17.543 1.00 74.50 196 THR A N 1
ATOM 1509 C CA . THR A 1 196 ? -8.984 2.109 17.222 1.00 74.50 196 THR A CA 1
ATOM 1510 C C . THR A 1 196 ? -7.660 1.372 17.444 1.00 74.50 196 THR A C 1
ATOM 1512 O O . THR A 1 196 ? -6.730 1.513 16.650 1.00 74.50 196 THR A O 1
ATOM 1515 N N . GLN A 1 197 ? -7.581 0.508 18.460 1.00 75.81 197 GLN A N 1
ATOM 1516 C CA . GLN A 1 197 ? -6.385 -0.295 18.730 1.00 75.81 197 GLN A CA 1
ATOM 1517 C C . GLN A 1 197 ? -6.107 -1.306 17.609 1.00 75.81 197 GLN A C 1
ATOM 1519 O O . GLN A 1 197 ? -4.961 -1.471 17.176 1.00 75.81 197 GLN A O 1
ATOM 1524 N N . LEU A 1 198 ? -7.155 -1.960 17.102 1.00 77.69 198 LEU A N 1
ATOM 1525 C CA . LEU A 1 198 ? -7.052 -2.876 15.968 1.00 77.69 198 LEU A CA 1
ATOM 1526 C C . LEU A 1 198 ? -6.623 -2.125 14.703 1.00 77.69 198 LEU A C 1
ATOM 1528 O O . LEU A 1 198 ? -5.784 -2.621 13.959 1.00 77.69 198 LEU A O 1
ATOM 1532 N N . ALA A 1 199 ? -7.148 -0.920 14.478 1.00 77.62 199 ALA A N 1
ATOM 1533 C CA . ALA A 1 199 ? -6.788 -0.083 13.337 1.00 77.62 199 ALA A CA 1
ATOM 1534 C C . ALA A 1 199 ? -5.306 0.324 13.341 1.00 77.62 199 ALA A C 1
ATOM 1536 O O . ALA A 1 199 ? -4.616 0.158 12.332 1.00 77.62 199 ALA A O 1
ATOM 1537 N N . LEU A 1 200 ? -4.799 0.780 14.490 1.00 77.56 200 LEU A N 1
ATOM 1538 C CA . LEU A 1 200 ? -3.377 1.088 14.671 1.00 77.56 200 LEU A CA 1
ATOM 1539 C C . LEU A 1 200 ? -2.505 -0.160 14.484 1.00 77.56 200 LEU A C 1
ATOM 1541 O O . LEU A 1 200 ? -1.478 -0.097 13.810 1.00 77.56 200 LEU A O 1
ATOM 1545 N N . SER A 1 201 ? -2.942 -1.311 15.003 1.00 83.75 201 SER A N 1
ATOM 1546 C CA . SER A 1 201 ? -2.237 -2.588 14.826 1.00 83.75 201 SER A CA 1
ATOM 1547 C C . SER A 1 201 ? -2.198 -3.028 13.357 1.00 83.75 201 SER A C 1
ATOM 1549 O O . SER A 1 201 ? -1.158 -3.464 12.869 1.00 83.75 201 SER A O 1
ATOM 1551 N N . VAL A 1 202 ? -3.301 -2.865 12.615 1.00 85.44 202 VAL A N 1
ATOM 1552 C CA . VAL A 1 202 ? -3.343 -3.113 11.164 1.00 85.44 202 VAL A CA 1
ATOM 1553 C C . VAL A 1 202 ? -2.352 -2.211 10.440 1.00 85.44 202 VAL A C 1
ATOM 1555 O O . VAL A 1 202 ? -1.576 -2.711 9.629 1.00 85.44 202 VAL A O 1
ATOM 1558 N N . LEU A 1 203 ? -2.334 -0.913 10.746 1.00 82.56 203 LEU A N 1
ATOM 1559 C CA . LEU A 1 203 ? -1.404 0.032 10.129 1.00 82.56 203 LEU A CA 1
ATOM 1560 C C . LEU A 1 203 ? 0.054 -0.381 10.386 1.00 82.56 203 LEU A C 1
ATOM 1562 O O . LEU A 1 203 ? 0.804 -0.580 9.427 1.00 82.56 203 LEU A O 1
ATOM 1566 N N . ALA A 1 204 ? 0.419 -0.604 11.652 1.00 84.25 204 ALA A N 1
ATOM 1567 C CA . ALA A 1 204 ? 1.778 -0.953 12.062 1.00 84.25 204 ALA A CA 1
ATOM 1568 C C . ALA A 1 204 ? 2.274 -2.277 11.476 1.00 84.25 204 ALA A C 1
ATOM 1570 O O . ALA A 1 204 ? 3.435 -2.372 11.092 1.00 84.25 204 ALA A O 1
ATOM 1571 N N . CYS A 1 205 ? 1.417 -3.296 11.379 1.00 89.00 205 CYS A N 1
ATOM 1572 C CA . CYS A 1 205 ? 1.802 -4.589 10.814 1.00 89.00 205 CYS A CA 1
ATOM 1573 C C . CYS A 1 205 ? 1.743 -4.613 9.280 1.00 89.00 205 CYS A C 1
ATOM 1575 O O . CYS A 1 205 ? 2.472 -5.380 8.651 1.00 89.00 205 CYS A O 1
ATOM 1577 N N . SER A 1 206 ? 0.885 -3.796 8.661 1.00 91.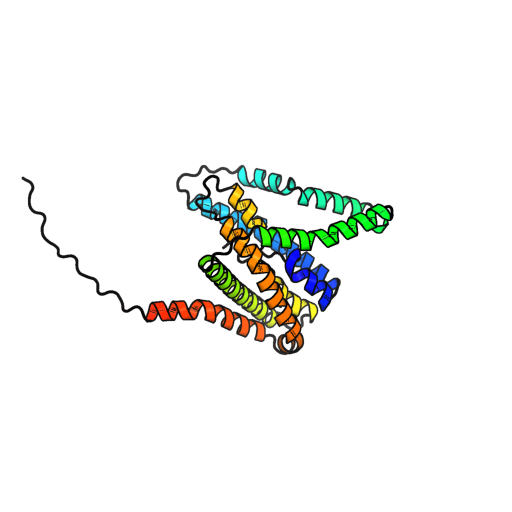44 206 SER A N 1
ATOM 1578 C CA . SER A 1 206 ? 0.712 -3.800 7.203 1.00 91.44 206 SER A CA 1
ATOM 1579 C C . SER A 1 206 ? 1.918 -3.252 6.457 1.00 91.44 206 SER A C 1
ATOM 1581 O O . SER A 1 206 ? 2.218 -3.746 5.373 1.00 91.44 206 SER A O 1
ATOM 1583 N N . LEU A 1 207 ? 2.623 -2.277 7.033 1.00 89.38 207 LEU A N 1
ATOM 1584 C CA . LEU A 1 207 ? 3.805 -1.695 6.415 1.00 89.38 207 LEU A CA 1
ATOM 1585 C C . LEU A 1 207 ? 4.975 -2.684 6.292 1.00 89.38 207 LEU A C 1
ATOM 1587 O O . LEU A 1 207 ? 5.389 -2.922 5.161 1.00 89.38 207 LEU A O 1
ATOM 1591 N N . PRO A 1 208 ? 5.489 -3.314 7.370 1.00 91.31 208 PRO A N 1
ATOM 1592 C CA . PRO A 1 208 ? 6.576 -4.282 7.245 1.00 91.31 208 PRO A CA 1
ATOM 1593 C C . PRO A 1 208 ? 6.170 -5.475 6.375 1.00 91.31 208 PRO A C 1
ATOM 1595 O O . PRO A 1 208 ? 6.967 -5.942 5.568 1.00 91.31 208 PRO A O 1
ATOM 1598 N N . TYR A 1 209 ? 4.915 -5.925 6.468 1.00 94.38 209 TYR A N 1
ATOM 1599 C CA . TYR A 1 209 ? 4.391 -6.969 5.591 1.00 94.38 209 TYR A CA 1
ATOM 1600 C C . TYR A 1 209 ? 4.432 -6.559 4.107 1.00 94.38 209 TYR A C 1
ATOM 1602 O O . TYR A 1 209 ? 4.912 -7.319 3.265 1.00 94.38 209 TYR A O 1
ATOM 1610 N N . SER A 1 210 ? 3.955 -5.352 3.788 1.00 94.75 210 SER A N 1
ATOM 1611 C CA . SER A 1 210 ? 3.969 -4.787 2.435 1.00 94.75 210 SER A CA 1
ATOM 1612 C C . SER A 1 210 ? 5.396 -4.652 1.911 1.00 94.75 210 SER A C 1
ATOM 1614 O O . SER A 1 210 ? 5.690 -5.150 0.829 1.00 94.75 210 SER A O 1
ATOM 1616 N N . THR A 1 211 ? 6.301 -4.088 2.712 1.00 93.00 211 THR A N 1
ATOM 1617 C CA . THR A 1 211 ? 7.724 -3.954 2.387 1.00 93.00 211 THR A CA 1
ATOM 1618 C C . THR A 1 211 ? 8.360 -5.297 2.045 1.00 93.00 211 THR A C 1
ATOM 1620 O O . THR A 1 211 ? 8.959 -5.429 0.982 1.00 93.00 211 THR A O 1
ATOM 1623 N N . LEU A 1 212 ? 8.196 -6.315 2.897 1.00 96.12 212 LEU A N 1
ATOM 1624 C CA . LEU A 1 212 ? 8.752 -7.648 2.642 1.00 96.12 212 LEU A CA 1
ATOM 1625 C C . LEU A 1 212 ? 8.173 -8.276 1.370 1.00 96.12 212 LEU A C 1
ATOM 1627 O O . LEU A 1 212 ? 8.900 -8.902 0.603 1.00 96.12 212 LEU A O 1
ATOM 1631 N N . THR A 1 213 ? 6.878 -8.080 1.124 1.00 96.56 213 THR A N 1
ATOM 1632 C CA . THR A 1 213 ? 6.201 -8.610 -0.066 1.00 96.56 213 THR A CA 1
ATOM 1633 C C . THR A 1 213 ? 6.704 -7.932 -1.342 1.00 96.56 213 THR A C 1
ATOM 1635 O O . THR A 1 213 ? 7.047 -8.612 -2.306 1.00 96.56 213 THR A O 1
ATOM 1638 N N . ILE A 1 214 ? 6.792 -6.600 -1.344 1.00 96.25 214 ILE A N 1
ATOM 1639 C CA . ILE A 1 214 ? 7.260 -5.805 -2.487 1.00 96.25 214 ILE A CA 1
ATOM 1640 C C . ILE A 1 214 ? 8.732 -6.106 -2.782 1.00 96.25 214 ILE A C 1
ATOM 1642 O O . ILE A 1 214 ? 9.082 -6.351 -3.936 1.00 96.25 214 ILE A O 1
ATOM 1646 N N . LEU A 1 215 ? 9.578 -6.170 -1.749 1.00 95.06 215 LEU A N 1
ATOM 1647 C CA . LEU A 1 215 ? 10.972 -6.583 -1.900 1.00 95.06 215 LEU A CA 1
ATOM 1648 C C . LEU A 1 215 ? 11.074 -7.997 -2.466 1.00 95.06 215 LEU A C 1
ATOM 1650 O O . LEU A 1 215 ? 11.828 -8.206 -3.408 1.00 95.06 215 LEU A O 1
ATOM 1654 N N . GLY A 1 216 ? 10.267 -8.942 -1.975 1.00 95.94 216 GLY A N 1
ATOM 1655 C CA . GLY A 1 216 ? 10.212 -10.296 -2.526 1.00 95.94 216 GLY A CA 1
ATOM 1656 C C . GLY A 1 216 ? 9.891 -10.317 -4.025 1.00 95.94 216 GLY A C 1
ATOM 1657 O O . GLY A 1 216 ? 10.552 -11.028 -4.783 1.00 95.94 216 GLY A O 1
ATOM 1658 N N . VAL A 1 217 ? 8.939 -9.491 -4.476 1.00 96.62 217 VAL A N 1
ATOM 1659 C CA . VAL A 1 217 ? 8.612 -9.344 -5.906 1.00 96.62 217 VAL A CA 1
ATOM 1660 C C . VAL A 1 217 ? 9.788 -8.762 -6.690 1.00 96.62 217 VAL A C 1
ATOM 1662 O O . VAL A 1 217 ? 10.148 -9.313 -7.730 1.00 96.62 217 VAL A O 1
ATOM 1665 N N . PHE A 1 218 ? 10.417 -7.688 -6.206 1.00 95.62 218 PHE A N 1
ATOM 1666 C CA . PHE A 1 218 ? 11.560 -7.078 -6.894 1.00 95.62 218 PHE A CA 1
ATOM 1667 C C . PHE A 1 218 ? 12.792 -7.990 -6.924 1.00 95.62 218 PHE A C 1
ATOM 1669 O O . PHE A 1 218 ? 13.481 -8.045 -7.945 1.00 95.62 218 PHE A O 1
ATOM 1676 N N . SER A 1 219 ? 13.043 -8.756 -5.861 1.00 95.19 219 SER A N 1
ATOM 1677 C CA . SER A 1 219 ? 14.101 -9.770 -5.817 1.00 95.19 219 SER A CA 1
ATOM 1678 C C . SER A 1 219 ? 13.853 -10.901 -6.817 1.00 95.19 219 SER A C 1
ATOM 1680 O O . SER A 1 219 ? 14.796 -11.384 -7.437 1.00 95.19 219 SER A O 1
ATOM 1682 N N . ALA A 1 220 ? 12.593 -11.291 -7.027 1.00 94.19 220 ALA A N 1
ATOM 1683 C CA . ALA A 1 220 ? 12.199 -12.329 -7.980 1.00 94.19 220 ALA A CA 1
ATOM 1684 C C . ALA A 1 220 ? 11.771 -11.778 -9.357 1.00 94.19 220 ALA A C 1
ATOM 1686 O O . ALA A 1 220 ? 11.159 -12.507 -10.143 1.00 94.19 220 ALA A O 1
ATOM 1687 N N . LYS A 1 221 ? 12.080 -10.510 -9.677 1.00 92.75 221 LYS A N 1
ATOM 1688 C CA . LYS A 1 221 ? 11.518 -9.814 -10.851 1.00 92.75 221 LYS A CA 1
ATOM 1689 C C . LYS A 1 221 ? 11.744 -10.546 -12.172 1.00 92.75 221 LYS A C 1
ATOM 1691 O O . LYS A 1 221 ? 10.847 -10.575 -13.003 1.00 92.75 221 LYS A O 1
ATOM 1696 N N . SER A 1 222 ? 12.910 -11.166 -12.361 1.00 91.50 222 SER A N 1
ATOM 1697 C CA . SER A 1 222 ? 13.239 -11.908 -13.586 1.00 91.50 222 SER A CA 1
ATOM 1698 C C . SER A 1 222 ? 12.281 -13.075 -13.821 1.00 91.50 222 SER A C 1
ATOM 1700 O O . SER A 1 222 ? 11.805 -13.277 -14.933 1.00 91.50 222 SER A O 1
ATOM 1702 N N . VAL A 1 223 ? 11.957 -13.806 -12.756 1.00 92.88 223 VAL A N 1
ATOM 1703 C CA . VAL A 1 223 ? 11.061 -14.962 -12.790 1.00 92.88 223 VAL A CA 1
ATOM 1704 C C . VAL A 1 223 ? 9.611 -14.507 -12.952 1.00 92.88 223 VAL A C 1
ATOM 1706 O O . VAL A 1 223 ? 8.890 -15.033 -13.796 1.00 92.88 223 VAL A O 1
ATOM 1709 N N . VAL A 1 224 ? 9.199 -13.488 -12.194 1.00 91.31 224 VAL A N 1
ATOM 1710 C CA . VAL A 1 224 ? 7.835 -12.935 -12.232 1.00 91.31 224 VAL A CA 1
ATOM 1711 C C . VAL A 1 224 ? 7.489 -12.361 -13.610 1.00 91.31 224 VAL A C 1
ATOM 1713 O O . VAL A 1 224 ? 6.378 -12.564 -14.091 1.00 91.31 224 VAL A O 1
ATOM 1716 N N . LEU A 1 225 ? 8.436 -11.683 -14.262 1.00 91.31 225 LEU A N 1
ATOM 1717 C CA . LEU A 1 225 ? 8.243 -11.108 -15.598 1.00 91.31 225 LEU A CA 1
ATOM 1718 C C . LEU A 1 225 ? 8.290 -12.154 -16.714 1.00 91.31 225 LEU A C 1
ATOM 1720 O O . LEU A 1 225 ? 7.591 -12.009 -17.713 1.00 91.31 225 LEU A O 1
ATOM 1724 N N . ALA A 1 226 ? 9.091 -13.211 -16.553 1.00 92.38 226 ALA A N 1
ATOM 1725 C CA . ALA A 1 226 ? 9.132 -14.307 -17.518 1.00 92.38 226 ALA A CA 1
ATOM 1726 C C . ALA A 1 226 ? 7.808 -15.091 -17.558 1.00 92.38 226 ALA A C 1
ATOM 1728 O O . ALA A 1 226 ? 7.434 -15.624 -18.602 1.00 92.38 226 ALA A O 1
ATOM 1729 N N . TYR A 1 227 ? 7.089 -15.147 -16.433 1.00 92.56 227 TYR A N 1
ATOM 1730 C CA . TYR A 1 227 ? 5.890 -15.964 -16.279 1.00 92.56 227 TYR A CA 1
ATOM 1731 C C . TYR A 1 227 ? 4.736 -15.167 -15.639 1.00 92.56 227 TYR A C 1
ATOM 1733 O O . TYR A 1 227 ? 4.549 -15.212 -14.419 1.00 92.56 227 TYR A O 1
ATOM 1741 N N . PRO A 1 228 ? 3.884 -14.509 -16.452 1.00 87.44 228 PRO A N 1
ATOM 1742 C CA . PRO A 1 228 ? 2.765 -13.683 -15.973 1.00 87.44 228 PRO A CA 1
ATOM 1743 C C . PRO A 1 228 ? 1.711 -14.416 -15.124 1.00 87.44 228 PRO A C 1
ATOM 1745 O O . PRO A 1 228 ? 0.899 -13.783 -14.453 1.00 87.44 228 PRO A O 1
ATOM 1748 N N . TRP A 1 229 ? 1.714 -15.753 -15.124 1.00 92.81 229 TRP A N 1
ATOM 1749 C CA . TRP A 1 229 ? 0.843 -16.579 -14.284 1.00 92.81 229 TRP A CA 1
ATOM 1750 C C . TRP A 1 229 ? 1.355 -16.745 -12.842 1.00 92.81 229 TRP A C 1
ATOM 1752 O O . TRP A 1 229 ? 0.598 -17.191 -11.979 1.00 92.81 229 TRP A O 1
ATOM 1762 N N . ILE A 1 230 ? 2.604 -16.377 -12.534 1.00 94.94 230 ILE A N 1
ATOM 1763 C CA . ILE A 1 230 ? 3.175 -16.522 -11.184 1.00 94.94 230 ILE A CA 1
ATOM 1764 C C . ILE A 1 230 ? 2.385 -15.748 -10.122 1.00 94.94 230 ILE A C 1
ATOM 1766 O O . ILE A 1 230 ? 2.071 -16.346 -9.089 1.00 94.94 230 ILE A O 1
ATOM 1770 N N . PRO A 1 231 ? 1.986 -14.479 -10.343 1.00 96.00 231 PRO A N 1
ATOM 1771 C CA . PRO A 1 231 ? 1.094 -13.783 -9.422 1.00 96.00 231 PRO A CA 1
ATOM 1772 C C . PRO A 1 231 ? -0.204 -14.551 -9.136 1.00 96.00 231 PRO A C 1
ATOM 1774 O O . PRO A 1 231 ? -0.647 -14.570 -7.993 1.00 96.00 231 PRO A O 1
ATOM 1777 N N . LEU A 1 232 ? -0.782 -15.271 -10.107 1.00 95.94 232 LEU A N 1
ATOM 1778 C CA . LEU A 1 232 ? -1.968 -16.096 -9.842 1.00 95.94 232 LEU A CA 1
ATOM 1779 C C . LEU A 1 232 ? -1.667 -17.233 -8.870 1.00 95.94 232 LEU A C 1
ATOM 1781 O O . LEU A 1 232 ? -2.407 -17.441 -7.911 1.00 95.94 232 LEU A O 1
ATOM 1785 N N . VAL A 1 233 ? -0.574 -17.960 -9.098 1.00 96.12 233 VAL A N 1
ATOM 1786 C CA . VAL A 1 233 ? -0.184 -19.090 -8.243 1.00 96.12 233 VAL A CA 1
ATOM 1787 C C . VAL A 1 233 ? 0.137 -18.616 -6.828 1.00 96.12 233 VAL A C 1
ATOM 1789 O O . VAL A 1 233 ? -0.332 -19.221 -5.863 1.00 96.12 233 VAL A O 1
ATOM 1792 N N . LEU A 1 234 ? 0.855 -17.498 -6.689 1.00 96.12 234 LEU A N 1
ATOM 1793 C CA . LEU A 1 234 ? 1.096 -16.864 -5.391 1.00 96.12 234 LEU A CA 1
ATOM 1794 C C . LEU A 1 234 ? -0.218 -16.443 -4.725 1.00 96.12 234 LEU A C 1
ATOM 1796 O O . LEU A 1 234 ? -0.426 -16.716 -3.544 1.00 96.12 234 LEU A O 1
ATOM 1800 N N . GLY A 1 235 ? -1.129 -15.837 -5.488 1.00 96.38 235 GLY A N 1
ATOM 1801 C CA . GLY A 1 235 ? -2.438 -15.416 -5.007 1.00 96.38 235 GLY A CA 1
ATOM 1802 C C . GLY A 1 235 ? -3.266 -16.575 -4.448 1.00 96.38 235 GLY A C 1
ATOM 1803 O O . GLY A 1 235 ? -3.732 -16.516 -3.306 1.00 96.38 235 GLY A O 1
ATOM 1804 N N . PHE A 1 236 ? -3.383 -17.665 -5.210 1.00 96.81 236 PHE A N 1
ATOM 1805 C CA . PHE A 1 236 ? -4.058 -18.885 -4.763 1.00 96.81 236 PHE A CA 1
ATOM 1806 C C . PHE A 1 236 ? -3.361 -19.519 -3.562 1.00 96.81 236 PHE A C 1
ATOM 1808 O O . PHE A 1 236 ? -4.039 -19.896 -2.608 1.00 96.81 236 PHE A O 1
ATOM 1815 N N . GLY A 1 237 ? -2.028 -19.593 -3.573 1.00 96.62 237 GLY A N 1
ATOM 1816 C CA . GLY A 1 237 ? -1.241 -20.127 -2.464 1.00 96.62 237 GLY A CA 1
ATOM 1817 C C . GLY A 1 237 ? -1.512 -19.379 -1.159 1.00 96.62 237 GLY A C 1
ATOM 1818 O O . GLY A 1 237 ? -1.881 -19.993 -0.158 1.00 96.62 237 GLY A O 1
ATOM 1819 N N . LEU A 1 238 ? -1.426 -18.047 -1.173 1.00 96.31 238 LEU A N 1
ATOM 1820 C CA . LEU A 1 238 ? -1.679 -17.220 0.010 1.00 96.31 238 LEU A CA 1
ATOM 1821 C C . LEU A 1 238 ? -3.123 -17.356 0.509 1.00 96.31 238 LEU A C 1
ATOM 1823 O O . LEU A 1 238 ? -3.339 -17.543 1.707 1.00 96.31 238 LEU A O 1
ATOM 1827 N N . ILE A 1 239 ? -4.121 -17.349 -0.379 1.00 95.38 239 ILE A N 1
ATOM 1828 C CA . ILE A 1 239 ? -5.523 -17.554 0.026 1.00 95.38 239 ILE A CA 1
ATOM 1829 C C . ILE A 1 239 ? -5.722 -18.955 0.618 1.00 95.38 239 ILE A C 1
ATOM 1831 O O . ILE A 1 239 ? -6.378 -19.092 1.656 1.00 95.38 239 ILE A O 1
ATOM 1835 N N . ALA A 1 240 ? -5.127 -19.986 0.015 1.00 94.31 240 ALA A N 1
ATOM 1836 C CA . ALA A 1 240 ? -5.217 -21.358 0.502 1.00 94.31 240 ALA A CA 1
ATOM 1837 C C . ALA A 1 240 ? -4.661 -21.492 1.927 1.00 94.31 240 ALA A C 1
ATOM 1839 O O . ALA A 1 240 ? -5.308 -22.130 2.758 1.00 94.31 240 ALA A O 1
ATOM 1840 N N . THR A 1 241 ? -3.548 -20.823 2.263 1.00 92.69 241 THR A N 1
ATOM 1841 C CA . THR A 1 241 ? -3.004 -20.848 3.641 1.00 92.69 241 THR A CA 1
ATOM 1842 C C . THR A 1 241 ? -3.980 -20.312 4.690 1.00 92.69 241 THR A C 1
ATOM 1844 O O . THR A 1 241 ? -3.961 -20.753 5.839 1.00 92.69 241 THR A O 1
ATOM 1847 N N . VAL A 1 242 ? -4.875 -19.398 4.307 1.00 91.56 242 VAL A N 1
ATOM 1848 C CA . VAL A 1 242 ? -5.870 -18.807 5.210 1.00 91.56 242 VAL A CA 1
ATOM 1849 C C . VAL A 1 242 ? -7.153 -19.639 5.269 1.00 91.56 242 VAL A C 1
ATOM 1851 O O . VAL A 1 242 ? -7.749 -19.795 6.340 1.00 91.56 242 VAL A O 1
ATOM 1854 N N . VAL A 1 243 ? -7.596 -20.166 4.127 1.00 90.62 243 VAL A N 1
ATOM 1855 C CA . VAL A 1 243 ? -8.887 -20.857 3.991 1.00 90.62 243 VAL A CA 1
ATOM 1856 C C . VAL A 1 243 ? -8.793 -22.330 4.393 1.00 90.62 243 VAL A C 1
ATOM 1858 O O . VAL A 1 243 ? -9.651 -22.812 5.136 1.00 90.62 243 VAL A O 1
ATOM 1861 N N . LEU A 1 244 ? -7.743 -23.040 3.972 1.00 88.50 244 LEU A N 1
ATOM 1862 C CA . LEU A 1 244 ? -7.617 -24.490 4.141 1.00 88.50 244 LEU A CA 1
ATOM 1863 C C . LEU A 1 244 ? -7.674 -24.941 5.615 1.00 88.50 244 LEU A C 1
ATOM 1865 O O . LEU A 1 244 ? -8.453 -25.846 5.914 1.00 88.50 244 LEU A O 1
ATOM 1869 N N . PRO A 1 245 ? -6.989 -24.290 6.579 1.00 87.75 245 PRO A N 1
ATOM 1870 C CA . PRO A 1 245 ? -7.090 -24.679 7.988 1.00 87.75 245 PRO A CA 1
ATOM 1871 C C . PRO A 1 245 ? -8.505 -24.514 8.562 1.00 87.75 245 PRO A C 1
ATOM 1873 O O . PRO A 1 245 ? -8.907 -25.255 9.460 1.00 87.75 245 PRO A O 1
ATOM 1876 N N . ARG A 1 246 ? -9.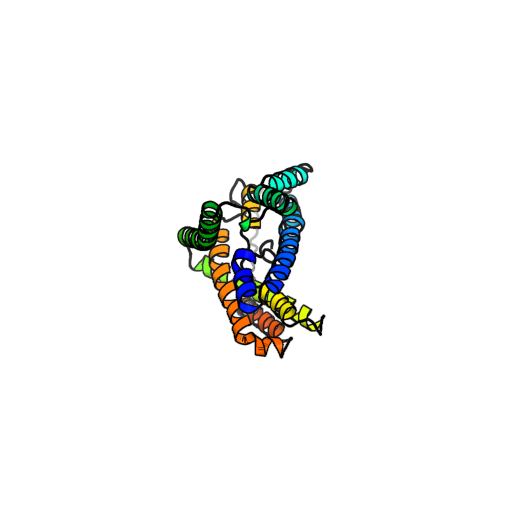278 -23.541 8.057 1.00 86.56 246 ARG A N 1
ATOM 1877 C CA . ARG A 1 246 ? -10.662 -23.304 8.497 1.00 86.56 246 ARG A CA 1
ATOM 1878 C C . ARG A 1 246 ? -11.600 -24.371 7.949 1.00 86.56 246 ARG A C 1
ATOM 1880 O O . ARG A 1 246 ? -12.415 -24.882 8.713 1.00 86.56 246 ARG A O 1
ATOM 1887 N N . LEU A 1 247 ? -11.442 -24.730 6.675 1.00 84.81 247 LEU A N 1
ATOM 1888 C CA . LEU A 1 247 ? -12.209 -25.803 6.043 1.00 84.81 247 LEU A CA 1
ATOM 1889 C C . LEU A 1 247 ? -11.918 -27.154 6.702 1.00 84.81 247 LEU A C 1
ATOM 1891 O O . LEU A 1 247 ? -12.850 -27.843 7.102 1.00 84.81 247 LEU A O 1
ATOM 1895 N N . LEU A 1 248 ? -10.643 -27.488 6.924 1.00 86.81 248 LEU A N 1
ATOM 1896 C CA . LEU A 1 248 ? -10.252 -28.730 7.600 1.00 86.81 248 LEU A CA 1
ATOM 1897 C C . LEU A 1 248 ? -10.821 -28.814 9.022 1.00 86.81 248 LEU A C 1
ATOM 1899 O O . LEU A 1 248 ? -11.322 -29.858 9.426 1.00 86.81 248 LEU A O 1
ATOM 1903 N N . LYS A 1 249 ? -10.819 -27.707 9.775 1.00 87.31 249 LYS A N 1
ATOM 1904 C CA . LYS A 1 249 ? -11.406 -27.665 11.123 1.00 87.31 249 LYS A CA 1
ATOM 1905 C C . LYS A 1 249 ? -12.933 -27.803 11.116 1.00 87.31 249 LYS A C 1
ATOM 1907 O O . LYS A 1 249 ? -13.490 -28.378 12.047 1.00 87.31 249 LYS A O 1
ATOM 1912 N N . GLN A 1 250 ? -13.610 -27.257 10.107 1.00 83.69 250 GLN A N 1
ATOM 1913 C CA . GLN A 1 250 ? -15.056 -27.427 9.935 1.00 83.69 250 GLN A CA 1
ATOM 1914 C C . GLN A 1 250 ? -15.406 -28.859 9.534 1.00 83.69 250 GLN A C 1
ATOM 1916 O O . GLN A 1 250 ? -16.367 -29.407 10.057 1.00 83.69 250 GLN A O 1
ATOM 1921 N N . TRP A 1 251 ? -14.595 -29.478 8.679 1.00 79.81 251 TRP A N 1
ATOM 1922 C CA . TRP A 1 251 ? -14.801 -30.848 8.222 1.00 79.81 251 TRP A CA 1
ATOM 1923 C C . TRP A 1 251 ? -14.471 -31.891 9.303 1.00 79.81 251 TRP A C 1
ATOM 1925 O O . TRP A 1 251 ? -15.156 -32.899 9.424 1.00 79.81 251 TRP A O 1
ATOM 1935 N N . ALA A 1 252 ? -13.480 -31.611 10.157 1.00 81.00 252 ALA A N 1
ATOM 1936 C CA . ALA A 1 252 ? -13.132 -32.444 11.311 1.00 81.00 252 ALA A CA 1
ATOM 1937 C C . ALA A 1 252 ? -14.115 -32.316 12.493 1.00 81.00 252 ALA A C 1
ATOM 1939 O O . ALA A 1 252 ? -14.108 -33.153 13.399 1.00 81.00 252 ALA A O 1
ATOM 1940 N N . ARG A 1 253 ? -14.969 -31.281 12.519 1.00 70.31 253 ARG A N 1
ATOM 1941 C CA . ARG A 1 253 ? -16.076 -31.208 13.478 1.00 70.31 253 ARG A CA 1
ATOM 1942 C C . ARG A 1 253 ? -17.158 -32.185 13.024 1.00 70.31 253 ARG A C 1
ATOM 1944 O O . ARG A 1 253 ? -17.923 -31.878 12.116 1.00 70.31 253 ARG A O 1
ATOM 1951 N N . LYS A 1 254 ? -17.236 -33.352 13.680 1.00 55.53 254 LYS A N 1
ATOM 1952 C CA . LYS A 1 254 ? -18.398 -34.246 13.563 1.00 55.53 254 LYS A CA 1
ATOM 1953 C C . LYS A 1 254 ? -19.679 -33.418 13.767 1.00 55.53 254 LYS A C 1
ATOM 1955 O O . LYS A 1 254 ? -19.684 -32.570 14.667 1.00 55.53 254 LYS A O 1
ATOM 1960 N N . PRO A 1 255 ? -20.735 -33.619 12.959 1.00 54.56 255 PRO A N 1
ATOM 1961 C CA . PRO A 1 255 ? -22.006 -32.949 13.193 1.00 54.56 255 PRO A CA 1
ATOM 1962 C C . PRO A 1 255 ? -22.448 -33.278 14.618 1.00 54.56 255 PRO A C 1
ATOM 1964 O O . PRO A 1 255 ? -22.507 -34.448 14.990 1.00 54.56 255 PRO A O 1
ATOM 1967 N N . ALA A 1 256 ? -22.666 -32.242 15.429 1.00 52.81 256 ALA A N 1
ATOM 1968 C CA . ALA A 1 256 ? -23.200 -32.416 16.768 1.00 52.81 256 ALA A CA 1
ATOM 1969 C C . ALA A 1 256 ? -24.531 -33.160 16.637 1.00 52.81 256 ALA A C 1
ATOM 1971 O O . ALA A 1 256 ? -25.436 -32.707 15.932 1.00 52.81 256 ALA A O 1
ATOM 1972 N N . GLU A 1 257 ? -24.603 -34.328 17.268 1.00 44.62 257 GLU A N 1
ATOM 1973 C CA . GLU A 1 257 ? -25.830 -35.081 17.450 1.00 44.62 257 GLU A CA 1
ATOM 1974 C C . GLU A 1 257 ? -26.870 -34.115 18.023 1.00 44.62 257 GLU A C 1
ATOM 1976 O O . GLU A 1 257 ? -26.625 -33.443 19.029 1.00 44.62 257 GLU A O 1
ATOM 1981 N N . LYS A 1 258 ? -27.992 -33.949 17.315 1.00 42.72 258 LYS A N 1
ATOM 1982 C CA . LYS A 1 258 ? -29.121 -33.174 17.820 1.00 42.72 258 LYS A CA 1
ATOM 1983 C C . LYS A 1 258 ? -29.589 -33.880 19.090 1.00 42.72 258 LYS A C 1
ATOM 1985 O O . LYS A 1 258 ? -30.317 -34.861 18.998 1.00 42.72 258 LYS A O 1
ATOM 1990 N N . VAL A 1 259 ? -29.160 -33.405 20.256 1.00 45.09 259 VAL A N 1
ATOM 1991 C CA . VAL A 1 259 ? -29.738 -33.827 21.531 1.00 45.09 259 VAL A CA 1
ATOM 1992 C C . VAL A 1 259 ? -31.196 -33.386 21.487 1.00 45.09 259 VAL A C 1
ATOM 1994 O O . VAL A 1 259 ? -31.493 -32.191 21.526 1.00 45.09 259 VAL A O 1
ATOM 1997 N N . ALA A 1 260 ? -32.095 -34.349 21.293 1.00 40.66 260 ALA A N 1
ATOM 1998 C CA . ALA A 1 260 ? -33.523 -34.129 21.401 1.00 40.66 260 ALA A CA 1
ATOM 1999 C C . ALA A 1 260 ? -33.803 -33.634 22.823 1.00 40.66 260 ALA A C 1
ATOM 2001 O O . ALA A 1 260 ? -33.485 -34.314 23.797 1.00 40.66 260 ALA A O 1
ATOM 2002 N N . LEU A 1 261 ? -34.350 -32.426 22.941 1.00 41.91 261 LEU A N 1
ATOM 2003 C CA . LEU A 1 261 ? -34.896 -31.957 24.207 1.00 41.91 261 LEU A CA 1
ATOM 2004 C C . LEU A 1 261 ? -36.071 -32.880 24.567 1.00 41.91 261 LEU A C 1
ATOM 2006 O O . LEU A 1 261 ? -36.937 -33.078 23.709 1.00 41.91 261 LEU A O 1
ATOM 2010 N N . PRO A 1 262 ? -36.125 -33.453 25.781 1.00 39.84 262 PRO A N 1
ATOM 2011 C CA . PRO A 1 262 ? -37.298 -34.192 26.209 1.00 39.84 262 PRO A CA 1
ATOM 2012 C C . PRO A 1 262 ? -38.485 -33.228 26.276 1.00 39.84 262 PRO A C 1
ATOM 2014 O O . PRO A 1 262 ? -38.490 -32.257 27.031 1.00 39.84 262 PRO A O 1
ATOM 2017 N N . THR A 1 263 ? -39.491 -33.492 25.447 1.00 50.34 263 THR A N 1
ATOM 2018 C CA . THR A 1 263 ? -40.847 -32.982 25.627 1.00 50.34 263 THR A CA 1
ATOM 2019 C C . THR A 1 263 ? -41.432 -33.639 26.868 1.00 50.34 263 THR A C 1
ATOM 2021 O O . THR A 1 263 ? -42.059 -34.691 26.766 1.00 50.34 263 THR A O 1
ATOM 2024 N N . GLU A 1 264 ? -41.222 -33.032 28.034 1.00 40.25 264 GLU A N 1
ATOM 2025 C CA . GLU A 1 264 ? -42.098 -33.263 29.177 1.00 40.25 264 GLU A CA 1
ATOM 2026 C C . GLU A 1 264 ? -43.111 -32.124 29.301 1.00 40.25 264 GLU A C 1
ATOM 2028 O O . GLU A 1 264 ? -42.804 -30.935 29.372 1.00 40.25 264 GLU A O 1
ATOM 2033 N N . VAL A 1 265 ? -44.351 -32.585 29.217 1.00 40.69 265 VAL A N 1
ATOM 2034 C CA . VAL A 1 265 ? -45.653 -31.943 29.298 1.00 40.69 265 VAL A CA 1
ATOM 2035 C C . VAL A 1 265 ? -45.745 -30.975 30.483 1.00 40.69 265 VAL A C 1
ATOM 2037 O O . VAL A 1 265 ? -45.727 -31.389 31.637 1.00 40.69 265 VAL A O 1
ATOM 2040 N N . VAL A 1 266 ? -45.946 -29.685 30.201 1.00 40.66 266 VAL A N 1
ATOM 2041 C CA . VAL A 1 266 ? -46.526 -28.749 31.173 1.00 40.66 266 VAL A CA 1
ATOM 2042 C C . VAL A 1 266 ? -48.047 -28.874 31.071 1.00 40.66 266 VAL A C 1
ATOM 2044 O O . VAL A 1 266 ? -48.683 -28.220 30.250 1.00 40.66 266 VAL A O 1
ATOM 2047 N N . GLN A 1 267 ? -48.629 -29.748 31.887 1.00 40.81 267 GLN A N 1
ATOM 2048 C CA . GLN A 1 267 ? -50.031 -29.661 32.294 1.00 40.81 267 GLN A CA 1
ATOM 2049 C C . GLN A 1 267 ? -50.027 -29.277 33.765 1.00 40.81 267 GLN A C 1
ATOM 2051 O O . GLN A 1 267 ? -49.714 -30.139 34.565 1.00 40.81 267 GLN A O 1
ATOM 2056 N N . TYR A 1 268 ? -50.336 -28.019 34.088 1.00 37.28 268 TYR A N 1
ATOM 2057 C CA . TYR A 1 268 ? -51.076 -27.592 35.286 1.00 37.28 268 TYR A CA 1
ATOM 2058 C C . TYR A 1 268 ? -51.411 -26.102 35.135 1.00 37.28 268 TYR A C 1
ATOM 2060 O O . TYR A 1 268 ? -50.559 -25.246 35.360 1.00 37.28 268 TYR A O 1
ATOM 2068 N N . ALA A 1 269 ? -52.647 -25.812 34.733 1.00 35.00 269 ALA A N 1
ATOM 2069 C CA . ALA A 1 269 ? -53.374 -24.591 35.073 1.00 35.00 269 ALA A CA 1
ATOM 2070 C C . ALA A 1 269 ? -54.863 -24.838 34.777 1.00 35.00 269 ALA A C 1
ATOM 2072 O O . ALA A 1 269 ? -55.228 -24.984 33.615 1.00 35.00 269 ALA A O 1
ATOM 2073 N N . GLU A 1 270 ? -55.607 -25.000 35.876 1.00 34.72 270 GLU A N 1
ATOM 2074 C CA . GLU A 1 270 ? -57.030 -24.694 36.137 1.00 34.72 270 GLU A CA 1
ATOM 2075 C C . GLU A 1 270 ? -58.066 -24.797 35.004 1.00 34.72 270 GLU A C 1
ATOM 2077 O O . GLU A 1 270 ? -58.014 -24.014 34.030 1.00 34.72 270 GLU A O 1
#

Foldseek 3Di:
DLQLLFFDCVLAVLVVCCVQPNDVLSVVLVVVVVVSCCCSLPVVVVVVVVVVVVVVPDDDPDPCVVVVSVVVVCPPPVVVVVVVVVVCVVVVHDLVNDDPVSSVVVVVVVVVPSVVVLVVLVVPADDDPVLLVVLVLVLLLSLLVQLQQLLVVCVVDDPDDLSVSLCSNLSSLGATDCVVLVVVVVVCPPCPPHDPNSSSSSRNVSRVSSNVRSVVCSVCSVVCVVDSCVSNVSSCVSNCVNVVVVVVVVVPPDPPDPPDDDPDDPDDDD

Secondary structure (DSSP, 8-state):
-TTSS-B-GGGTHHHHHHHHH-HHHHHHHHHHHHHHHHIIIIIIHHHHHHHHHHHSTT----TTHHHHHHHHHHTSHHHHHHHHHHHHHHTT--GGGS-HHHHHHHHHHHHHHHHHHHHHHHHH----HHHHHHHHHHHHHHHHHHHHHHHHHHHHSTT--HHHHHHHHHGGGSPBPSHHHHHHHTT-TTSSS--HHHHHHHHHHHHHHHHHHHHHHHHTHHHHHH-TTHHHHHHHHHHHHHHHHHHHHHHHSPPPP--PPP--------